Protein AF-A0A3C0CYK8-F1 (afdb_monomer_lite)

Structure (mmCIF, N/CA/C/O backbone):
data_AF-A0A3C0CYK8-F1
#
_entry.id   AF-A0A3C0CYK8-F1
#
loop_
_atom_site.group_PDB
_atom_site.id
_atom_site.type_symbol
_atom_site.label_atom_id
_atom_site.label_alt_id
_atom_site.label_comp_id
_atom_site.label_asym_id
_atom_site.label_entity_id
_atom_site.label_seq_id
_atom_site.pdbx_PDB_ins_code
_atom_site.Cartn_x
_atom_site.Cartn_y
_atom_site.Cartn_z
_atom_site.occupancy
_atom_site.B_iso_or_equiv
_atom_site.auth_seq_id
_atom_site.auth_comp_id
_atom_site.auth_asym_id
_atom_site.auth_atom_id
_atom_site.pdbx_PDB_model_num
ATOM 1 N N . MET A 1 1 ? 13.356 4.638 -30.454 1.00 66.00 1 MET A N 1
ATOM 2 C CA . MET A 1 1 ? 11.905 4.904 -30.304 1.00 66.00 1 MET A CA 1
ATOM 3 C C . MET A 1 1 ? 11.542 4.481 -28.898 1.00 66.00 1 MET A C 1
ATOM 5 O O . MET A 1 1 ? 11.940 3.387 -28.531 1.00 66.00 1 MET A O 1
ATOM 9 N N . ALA A 1 2 ? 10.882 5.329 -28.109 1.00 86.06 2 ALA A N 1
ATOM 10 C CA . ALA A 1 2 ? 10.533 4.950 -26.744 1.00 86.06 2 ALA A CA 1
ATOM 11 C C . ALA A 1 2 ? 9.511 3.799 -26.740 1.00 86.06 2 ALA A C 1
ATOM 13 O O . ALA A 1 2 ? 8.599 3.775 -27.571 1.00 86.06 2 ALA A O 1
ATOM 14 N N . ILE A 1 3 ? 9.670 2.852 -25.821 1.00 93.75 3 ILE A N 1
ATOM 15 C CA . ILE A 1 3 ? 8.751 1.735 -25.622 1.00 93.75 3 ILE A CA 1
ATOM 16 C C . ILE A 1 3 ? 7.424 2.240 -25.052 1.00 93.75 3 ILE A C 1
ATOM 18 O O . ILE A 1 3 ? 7.382 3.178 -24.250 1.00 93.75 3 ILE A O 1
ATOM 22 N N . ASP A 1 4 ? 6.334 1.582 -25.437 1.00 95.50 4 ASP A N 1
ATOM 23 C CA . ASP A 1 4 ? 5.011 1.864 -24.889 1.00 95.50 4 ASP A CA 1
ATOM 24 C C . ASP A 1 4 ? 4.773 1.170 -23.532 1.00 95.50 4 ASP A C 1
ATOM 26 O O . ASP A 1 4 ? 5.526 0.293 -23.090 1.00 95.50 4 ASP A O 1
ATOM 30 N N . LYS A 1 5 ? 3.672 1.548 -22.870 1.00 96.12 5 LYS A N 1
ATOM 31 C CA . LYS A 1 5 ? 3.250 0.989 -21.575 1.00 96.12 5 LYS A CA 1
ATOM 32 C C . LYS A 1 5 ? 3.089 -0.533 -21.612 1.00 96.12 5 LYS A C 1
ATOM 34 O O . LYS A 1 5 ? 3.448 -1.223 -20.661 1.00 96.12 5 LYS A O 1
ATOM 39 N N . ASN A 1 6 ? 2.546 -1.067 -22.705 1.00 96.88 6 ASN A N 1
ATOM 40 C CA . ASN A 1 6 ? 2.289 -2.500 -22.847 1.00 96.88 6 ASN A CA 1
ATOM 41 C C . ASN A 1 6 ? 3.593 -3.296 -22.941 1.00 96.88 6 ASN A C 1
ATOM 43 O O . ASN A 1 6 ? 3.716 -4.361 -22.334 1.00 96.88 6 ASN A O 1
ATOM 47 N N . THR A 1 7 ? 4.569 -2.768 -23.670 1.00 97.00 7 THR A N 1
ATOM 48 C CA . THR A 1 7 ? 5.910 -3.330 -23.810 1.00 97.00 7 THR A CA 1
ATOM 49 C C . THR A 1 7 ? 6.637 -3.294 -22.473 1.00 97.00 7 THR A C 1
ATOM 51 O O . THR A 1 7 ? 7.154 -4.329 -22.053 1.00 97.00 7 THR A O 1
ATOM 54 N N . ALA A 1 8 ? 6.593 -2.162 -21.760 1.00 97.19 8 ALA A N 1
ATOM 55 C CA . ALA A 1 8 ? 7.162 -2.038 -20.419 1.00 97.19 8 ALA A CA 1
ATOM 56 C C . ALA A 1 8 ? 6.555 -3.063 -19.442 1.00 97.19 8 ALA A C 1
ATOM 58 O O . ALA A 1 8 ? 7.290 -3.795 -18.781 1.00 97.19 8 ALA A O 1
ATOM 59 N N . ASN A 1 9 ? 5.224 -3.197 -19.411 1.00 97.81 9 ASN A N 1
ATOM 60 C CA . ASN A 1 9 ? 4.5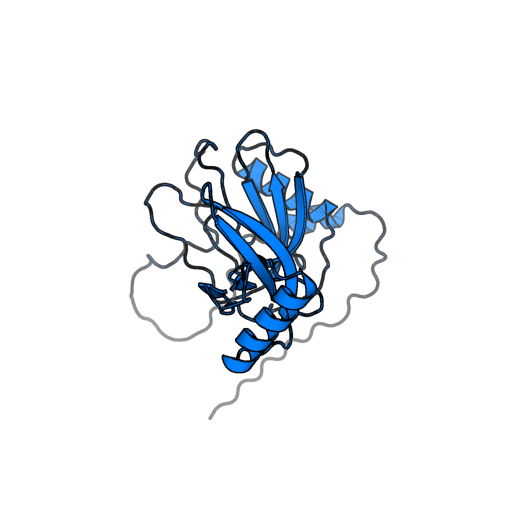36 -4.163 -18.548 1.00 97.81 9 ASN A CA 1
ATOM 61 C C . ASN A 1 9 ? 4.928 -5.611 -18.866 1.00 97.81 9 ASN A C 1
ATOM 63 O O . ASN A 1 9 ? 5.271 -6.372 -17.961 1.00 97.81 9 ASN A O 1
ATOM 67 N N . LYS A 1 10 ? 4.911 -5.995 -20.151 1.00 97.38 10 LYS A N 1
ATOM 68 C CA . LYS A 1 10 ? 5.295 -7.347 -20.587 1.00 97.38 10 LYS A CA 1
ATOM 69 C C . LYS A 1 10 ? 6.745 -7.664 -20.224 1.00 97.38 10 LYS A C 1
ATOM 71 O O . LYS A 1 10 ? 7.031 -8.763 -19.759 1.00 97.38 10 LYS A O 1
ATOM 76 N N . LYS A 1 11 ? 7.654 -6.704 -20.414 1.00 97.31 11 LYS A N 1
ATOM 77 C CA . LYS A 1 11 ? 9.077 -6.856 -20.083 1.00 97.31 11 LYS A CA 1
ATOM 78 C C . LYS A 1 11 ? 9.298 -6.972 -18.582 1.00 97.31 11 LYS A C 1
ATOM 80 O O . LYS A 1 11 ? 10.009 -7.876 -18.161 1.00 97.31 11 LYS A O 1
ATOM 85 N N . ALA A 1 12 ? 8.632 -6.138 -17.787 1.00 97.00 12 ALA A N 1
ATOM 86 C CA . ALA A 1 12 ? 8.685 -6.225 -16.334 1.00 97.00 12 ALA A CA 1
ATOM 87 C C . ALA A 1 12 ? 8.228 -7.602 -15.832 1.00 97.00 12 ALA A C 1
ATOM 89 O O . ALA A 1 12 ? 8.970 -8.240 -15.094 1.00 97.00 12 ALA A O 1
ATOM 90 N N . ILE A 1 13 ? 7.078 -8.104 -16.298 1.00 96.44 13 ILE A N 1
ATOM 91 C CA . ILE A 1 13 ? 6.593 -9.455 -15.960 1.00 96.44 13 ILE A CA 1
ATOM 92 C C . ILE A 1 13 ? 7.623 -10.523 -16.354 1.00 96.44 13 ILE A C 1
ATOM 94 O O . ILE A 1 13 ? 7.926 -11.401 -15.549 1.00 96.44 13 ILE A O 1
ATOM 98 N N . GLY A 1 14 ? 8.207 -10.419 -17.553 1.00 93.81 14 GLY A N 1
ATOM 99 C CA . GLY A 1 14 ? 9.251 -11.337 -18.010 1.00 93.81 14 GLY A CA 1
ATOM 100 C C . GLY A 1 14 ? 10.483 -11.353 -17.099 1.00 93.81 14 GLY A C 1
ATOM 101 O O . GLY A 1 14 ? 11.005 -12.426 -16.806 1.00 93.81 14 GLY A O 1
ATOM 102 N N . TYR A 1 15 ? 10.915 -10.193 -16.591 1.00 94.56 15 TYR A N 1
ATOM 103 C CA . TYR A 1 15 ? 12.006 -10.123 -15.612 1.00 94.56 15 TYR A CA 1
ATOM 104 C C . TYR A 1 15 ? 11.643 -10.783 -14.281 1.00 94.56 15 TYR A C 1
ATOM 106 O O . TYR A 1 15 ? 12.468 -11.508 -13.730 1.00 94.56 15 TYR A O 1
ATOM 114 N N . LEU A 1 16 ? 10.417 -10.588 -13.783 1.00 91.38 16 LEU A N 1
ATOM 115 C CA . LEU A 1 16 ? 9.972 -11.232 -12.542 1.00 91.38 16 LEU A CA 1
ATOM 116 C C . LEU A 1 16 ? 9.946 -12.760 -12.672 1.00 91.38 16 LEU A C 1
ATOM 118 O O . LEU A 1 16 ? 10.441 -13.460 -11.792 1.00 91.38 16 LEU A O 1
ATOM 122 N N . GLN A 1 17 ? 9.440 -13.269 -13.798 1.00 90.88 17 GLN A N 1
ATOM 123 C CA . GLN A 1 17 ? 9.422 -14.703 -14.095 1.00 90.88 17 GLN A CA 1
ATOM 124 C C . GLN A 1 17 ? 10.837 -15.277 -14.219 1.00 90.88 17 GLN A C 1
ATOM 126 O O . GLN A 1 17 ? 11.124 -16.329 -13.653 1.00 90.88 17 GLN A O 1
ATOM 131 N N . ALA A 1 18 ? 11.739 -14.574 -14.913 1.00 88.88 18 ALA A N 1
ATOM 132 C CA . ALA A 1 18 ? 13.134 -14.989 -15.053 1.00 88.88 18 ALA A CA 1
ATOM 133 C C . ALA A 1 18 ? 13.885 -15.006 -13.710 1.00 88.88 18 ALA A C 1
ATOM 135 O O . ALA A 1 18 ? 14.763 -15.842 -13.512 1.00 88.88 18 ALA A O 1
ATOM 136 N N . ALA A 1 19 ? 13.520 -14.120 -12.781 1.00 87.06 19 ALA A N 1
ATOM 137 C CA . ALA A 1 19 ? 14.053 -14.090 -11.421 1.00 87.06 19 ALA A CA 1
ATOM 138 C C . ALA A 1 19 ? 13.424 -15.145 -10.486 1.00 87.06 19 ALA A C 1
ATOM 140 O O . ALA A 1 19 ? 13.794 -15.214 -9.315 1.00 87.06 19 ALA A O 1
ATOM 141 N N . GLY A 1 20 ? 12.470 -15.951 -10.969 1.00 87.31 20 GLY A N 1
ATOM 142 C CA . GLY A 1 20 ? 11.778 -16.960 -10.164 1.00 87.31 20 GLY A CA 1
ATOM 143 C C . GLY A 1 20 ? 10.832 -16.372 -9.114 1.00 87.31 20 GLY A C 1
ATOM 144 O O . GLY A 1 20 ? 10.508 -17.048 -8.139 1.00 87.31 20 GLY A O 1
ATOM 145 N N . ILE A 1 21 ? 10.396 -15.120 -9.281 1.00 85.88 21 ILE A N 1
ATOM 146 C CA . ILE A 1 21 ? 9.479 -14.475 -8.341 1.00 85.88 21 ILE A CA 1
ATOM 147 C C . ILE A 1 21 ? 8.063 -14.999 -8.606 1.00 85.88 21 ILE A C 1
ATOM 149 O O . ILE A 1 21 ? 7.567 -14.849 -9.728 1.00 85.88 21 ILE A O 1
ATOM 153 N N . PRO A 1 22 ? 7.391 -15.590 -7.601 1.00 82.75 22 PRO A N 1
ATOM 154 C CA . PRO A 1 22 ? 6.021 -16.046 -7.764 1.00 82.75 22 PRO A CA 1
ATOM 155 C C . PRO A 1 22 ? 5.112 -14.844 -8.019 1.00 82.75 22 PRO A C 1
ATOM 157 O O . PRO A 1 22 ? 5.152 -13.849 -7.296 1.00 82.75 22 PRO A O 1
ATOM 160 N N . LEU A 1 23 ? 4.298 -14.945 -9.068 1.00 85.69 23 LEU A N 1
ATOM 161 C CA . LEU A 1 23 ? 3.304 -13.927 -9.418 1.00 85.69 23 LEU A CA 1
ATOM 162 C C . LEU A 1 23 ? 1.916 -14.256 -8.865 1.00 85.69 23 LEU A C 1
ATOM 164 O O . LEU A 1 23 ? 0.998 -13.445 -8.981 1.00 85.69 23 LEU A O 1
ATOM 168 N N . ASP A 1 24 ? 1.772 -15.423 -8.236 1.00 85.94 24 ASP A N 1
ATOM 169 C CA . ASP A 1 24 ? 0.586 -15.769 -7.471 1.00 85.94 24 ASP A CA 1
ATOM 170 C C . ASP A 1 24 ? 0.435 -14.711 -6.381 1.00 85.94 24 ASP A C 1
ATOM 172 O O . ASP A 1 24 ? 1.355 -14.517 -5.585 1.00 85.94 24 ASP A O 1
ATOM 176 N N . ASN A 1 25 ? -0.704 -14.014 -6.357 1.00 90.12 25 ASN A N 1
ATOM 177 C CA . ASN A 1 25 ? -0.990 -12.926 -5.415 1.00 90.12 25 ASN A CA 1
ATOM 178 C C . ASN A 1 25 ? -0.217 -11.612 -5.651 1.00 90.12 25 ASN A C 1
ATOM 180 O O . ASN A 1 25 ? -0.144 -10.773 -4.752 1.00 90.12 25 ASN A O 1
ATOM 184 N N . ILE A 1 26 ? 0.340 -11.404 -6.847 1.00 93.56 26 ILE A N 1
ATOM 185 C CA . ILE A 1 26 ? 0.983 -10.149 -7.252 1.00 93.56 26 ILE A CA 1
ATOM 186 C C . ILE A 1 26 ? 0.186 -9.504 -8.391 1.00 93.56 26 ILE A C 1
ATOM 188 O O . ILE A 1 26 ? -0.033 -10.106 -9.439 1.00 93.56 26 ILE A O 1
ATOM 192 N N . GLU A 1 27 ? -0.207 -8.245 -8.213 1.00 94.75 27 GLU A N 1
ATOM 193 C CA . GLU A 1 27 ? -0.975 -7.483 -9.199 1.00 94.75 27 GLU A CA 1
ATOM 194 C C . GLU A 1 27 ? -0.179 -6.294 -9.724 1.00 94.75 27 GLU A C 1
ATOM 196 O O . GLU A 1 27 ? 0.469 -5.583 -8.954 1.00 94.75 27 GLU A O 1
ATOM 201 N N . LEU A 1 28 ? -0.277 -6.019 -11.028 1.00 95.56 28 LEU A N 1
ATOM 202 C CA . LEU A 1 28 ? 0.206 -4.761 -11.592 1.00 95.56 28 LEU A CA 1
ATOM 203 C C . LEU A 1 28 ? -0.636 -3.603 -11.035 1.00 95.56 28 LEU A C 1
ATOM 205 O O . LEU A 1 28 ? -1.835 -3.527 -11.289 1.00 95.56 28 LEU A O 1
ATOM 209 N N . TYR A 1 29 ? 0.007 -2.695 -10.306 1.00 92.44 29 TYR A N 1
ATOM 210 C CA . TYR A 1 29 ? -0.644 -1.595 -9.593 1.00 92.44 29 TYR A CA 1
ATOM 211 C C . TYR A 1 29 ? -0.451 -0.242 -10.283 1.00 92.44 29 TYR A C 1
ATOM 213 O O . TYR A 1 29 ? -1.397 0.530 -10.414 1.00 92.44 29 TYR A O 1
ATOM 221 N N . ASP A 1 30 ? 0.765 0.048 -10.744 1.00 95.69 30 ASP A N 1
ATOM 222 C CA . ASP A 1 30 ? 1.077 1.289 -11.455 1.00 95.69 30 ASP A CA 1
ATOM 223 C C . ASP A 1 30 ? 2.089 1.012 -12.564 1.00 95.69 30 ASP A C 1
ATOM 225 O O . ASP A 1 30 ? 2.949 0.138 -12.454 1.00 95.69 30 ASP A O 1
ATOM 229 N N . SER A 1 31 ? 1.979 1.756 -13.654 1.00 96.81 31 SER A N 1
ATOM 230 C CA . SER A 1 31 ? 2.942 1.699 -14.744 1.00 96.81 31 SER A CA 1
ATOM 231 C C . SER A 1 31 ? 2.929 3.008 -15.510 1.00 96.81 31 SER A C 1
ATOM 233 O O . SER A 1 31 ? 1.923 3.371 -16.143 1.00 96.81 31 SER A O 1
ATOM 235 N N . ARG A 1 32 ? 4.057 3.715 -15.424 1.00 96.06 32 ARG A N 1
ATOM 236 C CA . ARG A 1 32 ? 4.235 5.052 -15.988 1.00 96.06 32 ARG A CA 1
ATOM 237 C C . ARG A 1 32 ? 5.684 5.328 -16.361 1.00 96.06 32 ARG A C 1
ATOM 239 O O . ARG A 1 32 ? 6.608 4.872 -15.689 1.00 96.06 32 ARG A O 1
ATOM 246 N N . SER A 1 33 ? 5.862 6.138 -17.398 1.00 94.38 33 SER A N 1
ATOM 247 C CA . SER A 1 33 ? 7.130 6.811 -17.645 1.00 94.38 33 SER A CA 1
ATOM 248 C C . SER A 1 33 ? 7.202 8.059 -16.769 1.00 94.38 33 SER A C 1
ATOM 250 O O . SER A 1 33 ? 6.211 8.781 -16.638 1.00 94.38 33 SER A O 1
ATOM 252 N N . ALA A 1 34 ? 8.349 8.302 -16.147 1.00 92.00 34 ALA A N 1
ATOM 253 C CA . ALA A 1 34 ? 8.609 9.535 -15.420 1.00 92.00 34 ALA A CA 1
ATOM 254 C C . ALA A 1 34 ? 10.033 10.023 -15.689 1.00 92.00 34 ALA A C 1
ATOM 256 O O . ALA A 1 34 ? 10.935 9.232 -15.978 1.00 92.00 34 ALA A O 1
ATOM 257 N N . GLN A 1 35 ? 10.209 11.339 -15.616 1.00 90.56 35 GLN A N 1
ATOM 258 C CA . GLN A 1 35 ? 11.508 11.973 -15.775 1.00 90.56 35 GLN A CA 1
ATOM 259 C C . GLN A 1 35 ? 12.394 11.625 -14.572 1.00 90.56 35 GLN A C 1
ATOM 261 O O . GLN A 1 35 ? 11.984 11.807 -13.426 1.00 90.56 35 GLN A O 1
ATOM 266 N N . TYR A 1 36 ? 13.590 11.108 -14.844 1.00 86.00 36 TYR A N 1
ATOM 267 C CA . TYR A 1 36 ? 14.601 10.786 -13.837 1.00 86.00 36 TYR A CA 1
ATOM 268 C C . TYR A 1 36 ? 15.651 11.901 -13.720 1.00 86.00 36 TYR A C 1
ATOM 270 O O . TYR A 1 36 ? 16.047 12.267 -12.616 1.00 86.00 36 TYR A O 1
ATOM 278 N N . SER A 1 37 ? 16.061 12.489 -14.847 1.00 86.88 37 SER A N 1
ATOM 279 C CA . SER A 1 37 ? 16.915 13.685 -14.905 1.00 86.88 37 SER A CA 1
ATOM 280 C C . SER A 1 37 ? 16.481 14.604 -16.051 1.00 86.88 37 SER A C 1
ATOM 282 O O . SER A 1 37 ? 15.595 14.235 -16.821 1.00 86.88 37 SER A O 1
ATOM 284 N N . GLN A 1 38 ? 17.093 15.792 -16.182 1.00 83.19 38 GLN A N 1
ATOM 285 C CA . GLN A 1 38 ? 16.750 16.762 -17.239 1.00 83.19 38 GLN A CA 1
ATOM 286 C C . GLN A 1 38 ? 16.630 16.108 -18.626 1.00 83.19 38 GLN A C 1
ATOM 288 O O . GLN A 1 38 ? 15.655 16.374 -19.325 1.00 83.19 38 GLN A O 1
ATOM 293 N N . ASP A 1 39 ? 17.514 15.156 -18.936 1.00 84.31 39 ASP A N 1
ATOM 294 C CA . ASP A 1 39 ? 17.587 14.506 -20.249 1.00 84.31 39 ASP A CA 1
ATOM 295 C C . ASP A 1 39 ? 17.265 13.003 -20.226 1.00 84.31 39 ASP A C 1
ATOM 297 O O . ASP A 1 39 ? 17.501 12.308 -21.213 1.00 84.31 39 ASP A O 1
ATOM 301 N N . SER A 1 40 ? 16.748 12.459 -19.116 1.00 84.88 40 SER A N 1
ATOM 302 C CA . SER A 1 40 ? 16.455 11.023 -19.030 1.00 84.88 40 SER A CA 1
ATOM 303 C C . SER A 1 40 ? 15.091 10.716 -18.431 1.00 84.88 40 SER A C 1
ATOM 305 O O . SER A 1 40 ? 14.656 11.302 -17.439 1.00 84.88 40 SER A O 1
ATOM 307 N N . TYR A 1 41 ? 14.427 9.740 -19.042 1.00 91.00 41 TYR A N 1
ATOM 308 C CA . TYR A 1 41 ? 13.175 9.163 -18.575 1.00 91.00 41 TYR A CA 1
ATOM 309 C C . TYR A 1 41 ? 13.406 7.711 -18.179 1.00 91.00 41 TYR A C 1
ATOM 311 O O . TYR A 1 41 ? 14.316 7.053 -18.677 1.00 91.00 41 TYR A O 1
ATOM 319 N N . GLN A 1 42 ? 12.565 7.202 -17.289 1.00 94.94 42 GLN A N 1
ATOM 320 C CA . GLN A 1 42 ? 12.546 5.798 -16.899 1.00 94.94 42 GLN A CA 1
ATOM 321 C C . GLN A 1 42 ? 11.105 5.307 -16.859 1.00 94.94 42 GLN A C 1
ATOM 323 O O . GLN A 1 42 ? 10.181 6.064 -16.546 1.00 94.94 42 GLN A O 1
ATOM 328 N N . TRP A 1 43 ? 10.905 4.032 -17.170 1.00 96.75 43 TRP A N 1
ATOM 329 C CA . TRP A 1 43 ? 9.641 3.359 -16.901 1.00 96.75 43 TRP A CA 1
ATOM 330 C C . TRP A 1 43 ? 9.659 2.800 -15.489 1.00 96.75 43 TRP A C 1
ATOM 332 O O . TRP A 1 43 ? 10.537 2.014 -15.154 1.00 96.75 43 TRP A O 1
ATOM 342 N N . TYR A 1 44 ? 8.664 3.165 -14.689 1.00 96.94 44 TYR A N 1
ATOM 343 C CA . TYR A 1 44 ? 8.408 2.582 -13.379 1.00 96.94 44 TYR A CA 1
ATOM 344 C C . TYR A 1 44 ? 7.206 1.656 -13.506 1.00 96.94 44 TYR A C 1
ATOM 346 O O . TYR A 1 44 ? 6.096 2.122 -13.762 1.00 96.94 44 TYR A O 1
ATOM 354 N N . VAL A 1 45 ? 7.426 0.358 -13.318 1.00 97.75 45 VAL A N 1
ATOM 355 C CA . VAL A 1 45 ? 6.377 -0.665 -13.309 1.00 97.75 45 VAL A CA 1
ATOM 356 C C . VAL A 1 45 ? 6.297 -1.236 -11.900 1.00 97.75 45 VAL A C 1
ATOM 358 O O . VAL A 1 45 ? 7.248 -1.841 -11.406 1.00 97.75 45 VAL A O 1
ATOM 361 N N . ARG A 1 46 ? 5.180 -0.987 -11.223 1.00 96.62 46 ARG A N 1
ATOM 362 C CA . ARG A 1 46 ? 4.966 -1.332 -9.820 1.00 96.62 46 ARG A CA 1
ATOM 363 C C . ARG A 1 46 ? 3.916 -2.413 -9.701 1.00 96.62 46 ARG A C 1
ATOM 365 O O . ARG A 1 46 ? 2.823 -2.293 -10.253 1.00 96.62 46 ARG A O 1
ATOM 372 N N . PHE A 1 47 ? 4.232 -3.409 -8.899 1.00 96.12 47 PHE A N 1
ATOM 373 C CA . PHE A 1 47 ? 3.329 -4.470 -8.521 1.00 96.12 47 PHE A CA 1
ATOM 374 C C . PHE A 1 47 ? 3.077 -4.402 -7.021 1.00 96.12 47 PHE A C 1
ATOM 376 O O . PHE A 1 47 ? 3.976 -4.054 -6.253 1.00 96.12 47 PHE A O 1
ATOM 383 N N . ARG A 1 48 ? 1.866 -4.745 -6.602 1.00 94.75 48 ARG A N 1
ATOM 384 C CA . ARG A 1 48 ? 1.495 -4.866 -5.190 1.00 94.75 48 ARG A CA 1
ATOM 385 C C . ARG A 1 48 ? 1.153 -6.313 -4.882 1.00 94.75 48 ARG A C 1
ATOM 387 O O . ARG A 1 48 ? 0.628 -7.019 -5.744 1.00 94.75 48 ARG A O 1
ATOM 394 N N . ARG A 1 49 ? 1.427 -6.741 -3.657 1.00 94.56 49 ARG A N 1
ATOM 395 C CA . ARG A 1 49 ? 0.950 -8.032 -3.167 1.00 94.56 49 ARG A CA 1
ATOM 396 C C . ARG A 1 49 ? -0.494 -7.904 -2.694 1.00 94.56 49 ARG A C 1
ATOM 398 O O . ARG A 1 49 ? -0.849 -6.902 -2.076 1.00 94.56 49 ARG A O 1
ATOM 405 N N . VAL A 1 50 ? -1.303 -8.920 -2.961 1.00 95.06 50 VAL A N 1
ATOM 406 C CA . VAL A 1 50 ? -2.721 -8.989 -2.592 1.00 95.06 50 VAL A CA 1
ATOM 407 C C . VAL A 1 50 ? -3.000 -10.314 -1.900 1.00 95.06 50 VAL A C 1
ATOM 409 O O . VAL A 1 50 ? -2.428 -11.327 -2.260 1.00 95.06 50 VAL A O 1
ATOM 412 N N . TYR A 1 51 ? -3.859 -10.353 -0.896 1.00 94.69 51 TYR A N 1
ATOM 413 C CA . TYR A 1 51 ? -4.328 -11.608 -0.319 1.00 94.69 51 TYR A CA 1
ATOM 414 C C . TYR A 1 51 ? -5.816 -11.487 -0.041 1.00 94.69 51 TYR A C 1
ATOM 416 O O . TYR A 1 51 ? -6.246 -10.518 0.577 1.00 94.69 51 TYR A O 1
ATOM 424 N N . ASP A 1 52 ? -6.592 -12.446 -0.550 1.00 94.31 52 ASP A N 1
ATOM 425 C CA . ASP A 1 52 ? -8.057 -12.451 -0.440 1.00 94.31 52 ASP A CA 1
ATOM 426 C C . ASP A 1 52 ? -8.712 -11.140 -0.932 1.00 94.31 52 ASP A C 1
ATOM 428 O O . ASP A 1 52 ? -9.640 -10.606 -0.338 1.00 94.31 52 ASP A O 1
ATOM 432 N N . GLY A 1 53 ? -8.161 -10.560 -2.006 1.00 94.12 53 GLY A N 1
ATOM 433 C CA . GLY A 1 53 ? -8.621 -9.289 -2.578 1.00 94.12 53 GLY A CA 1
ATOM 434 C C . GLY A 1 53 ? -8.104 -8.023 -1.880 1.00 94.12 53 GLY A C 1
ATOM 435 O O . GLY A 1 53 ? -8.275 -6.932 -2.425 1.00 94.12 53 GLY A O 1
ATOM 436 N N . TYR A 1 54 ? -7.418 -8.137 -0.738 1.00 96.31 54 TYR A N 1
ATOM 437 C CA . TYR A 1 54 ? -6.874 -6.989 -0.006 1.00 96.31 54 TYR A CA 1
ATOM 438 C C . TYR A 1 54 ? -5.391 -6.750 -0.312 1.00 96.31 54 TYR A C 1
ATOM 440 O O . TYR A 1 54 ? -4.586 -7.683 -0.219 1.00 96.31 54 TYR A O 1
ATOM 448 N N . PRO A 1 55 ? -4.983 -5.515 -0.657 1.00 95.81 55 PRO A N 1
ATOM 449 C CA . PRO A 1 55 ? -3.584 -5.211 -0.897 1.00 95.81 55 PRO A CA 1
ATOM 450 C C . PRO A 1 55 ? -2.792 -5.079 0.404 1.00 95.81 55 PRO A C 1
ATOM 452 O O . PRO A 1 55 ? -3.289 -4.591 1.416 1.00 95.81 55 PRO A O 1
ATOM 455 N N . TYR A 1 56 ? -1.522 -5.463 0.359 1.00 94.19 56 TYR A N 1
ATOM 456 C CA . TYR A 1 56 ? -0.571 -5.174 1.428 1.00 94.19 56 TYR A CA 1
ATOM 457 C C . TYR A 1 56 ? -0.087 -3.725 1.348 1.00 94.19 56 TYR A C 1
ATOM 459 O O . TYR A 1 56 ? 0.229 -3.231 0.265 1.00 94.19 56 TYR A O 1
ATOM 467 N N . TYR A 1 57 ? 0.047 -3.065 2.497 1.00 88.19 57 TYR A N 1
ATOM 468 C CA . TYR A 1 57 ? 0.364 -1.638 2.560 1.00 88.19 57 TYR A CA 1
ATOM 469 C C . TYR A 1 57 ? 1.799 -1.294 2.104 1.00 88.19 57 TYR A C 1
ATOM 471 O O . TYR A 1 57 ? 1.996 -0.350 1.339 1.00 88.19 57 TYR A O 1
ATOM 479 N N . PHE A 1 58 ? 2.793 -2.106 2.488 1.00 82.50 58 PHE A N 1
ATOM 480 C CA . PHE A 1 58 ? 4.211 -1.916 2.127 1.00 82.50 58 PHE A CA 1
ATOM 481 C C . PHE A 1 58 ? 4.857 -3.127 1.439 1.00 82.50 58 PHE A C 1
ATOM 483 O O . PHE A 1 58 ? 6.084 -3.234 1.386 1.00 82.50 58 PHE A O 1
ATOM 490 N N . SER A 1 59 ? 4.050 -4.034 0.881 1.00 88.06 59 SER A N 1
ATOM 491 C CA . SER A 1 59 ? 4.559 -5.202 0.158 1.00 88.06 59 SER A CA 1
ATOM 492 C C . SER A 1 59 ? 4.289 -5.096 -1.339 1.00 88.06 59 SER A C 1
ATOM 494 O O . SER A 1 59 ? 3.148 -4.981 -1.794 1.00 88.06 59 SER A O 1
ATOM 496 N N . GLY A 1 60 ? 5.361 -5.150 -2.122 1.00 91.06 60 GLY A N 1
ATOM 497 C CA . GLY A 1 60 ? 5.290 -4.986 -3.561 1.00 91.06 60 GLY A CA 1
ATOM 498 C C . GLY A 1 60 ? 6.644 -5.094 -4.242 1.00 91.06 60 GLY A C 1
ATOM 499 O O . GLY A 1 60 ? 7.673 -5.380 -3.625 1.00 91.06 60 GLY A O 1
ATOM 500 N N . ILE A 1 61 ? 6.618 -4.866 -5.547 1.00 94.62 61 ILE A N 1
ATOM 501 C CA . ILE A 1 61 ? 7.772 -4.970 -6.430 1.00 94.62 61 ILE A CA 1
ATOM 502 C C . ILE A 1 61 ? 7.823 -3.717 -7.297 1.00 94.62 61 ILE A C 1
ATOM 504 O O . ILE A 1 61 ? 6.805 -3.276 -7.826 1.00 94.62 61 ILE A O 1
ATOM 508 N N . LEU A 1 62 ? 9.010 -3.154 -7.474 1.00 95.50 62 LEU A N 1
ATOM 509 C CA . LEU A 1 62 ? 9.285 -2.091 -8.426 1.00 95.50 62 LEU A CA 1
ATOM 510 C C . LEU A 1 62 ? 10.290 -2.597 -9.457 1.00 95.50 62 LEU A C 1
ATOM 512 O O . LEU A 1 62 ? 11.392 -3.017 -9.111 1.00 95.50 62 LEU A O 1
ATOM 516 N N . VAL A 1 63 ? 9.919 -2.492 -10.726 1.00 96.31 63 VAL A N 1
ATOM 517 C CA . VAL A 1 63 ? 10.797 -2.722 -11.869 1.00 96.31 63 VAL A CA 1
ATOM 518 C C . VAL A 1 63 ? 11.003 -1.390 -12.581 1.00 96.31 63 VAL A C 1
ATOM 520 O O . VAL A 1 63 ? 10.034 -0.720 -12.942 1.00 96.31 63 VAL A O 1
ATOM 523 N N . ILE A 1 64 ? 12.262 -1.001 -12.771 1.00 96.31 64 ILE A N 1
ATOM 524 C CA . ILE A 1 64 ? 12.653 0.220 -13.476 1.00 96.31 64 ILE A CA 1
ATOM 525 C C . ILE A 1 64 ? 13.285 -0.179 -14.804 1.00 96.31 64 ILE A C 1
ATOM 527 O O . ILE A 1 64 ? 14.262 -0.929 -14.814 1.00 96.31 64 ILE A O 1
ATOM 531 N N . LEU A 1 65 ? 12.737 0.311 -15.915 1.00 96.06 65 LEU A N 1
ATOM 532 C CA . LEU A 1 65 ? 13.177 -0.044 -17.265 1.00 96.06 65 LEU A CA 1
ATOM 533 C C . LEU A 1 65 ? 13.681 1.172 -18.041 1.00 96.06 65 LEU A C 1
ATOM 535 O O . LEU A 1 65 ? 13.162 2.286 -17.897 1.00 96.06 65 LEU A O 1
ATOM 539 N N . ASN A 1 66 ? 14.653 0.926 -18.914 1.00 93.88 66 ASN A N 1
ATOM 540 C CA . ASN A 1 66 ? 15.110 1.884 -19.907 1.00 93.88 66 ASN A CA 1
ATOM 541 C C . ASN A 1 66 ? 13.979 2.177 -20.908 1.00 93.88 66 ASN A C 1
ATOM 543 O O . ASN A 1 66 ? 13.352 1.241 -21.416 1.00 93.88 66 ASN A O 1
ATOM 547 N N . PRO A 1 67 ? 13.684 3.459 -21.190 1.00 94.00 67 PRO A N 1
ATOM 548 C CA . PRO A 1 67 ? 12.591 3.830 -22.072 1.00 94.00 67 PRO A CA 1
ATOM 549 C C . PRO A 1 67 ? 12.825 3.485 -23.536 1.00 94.00 67 PRO A C 1
ATOM 551 O O . PRO A 1 67 ? 11.849 3.467 -24.271 1.00 94.00 67 PRO A O 1
ATOM 554 N N . GLU A 1 68 ? 14.047 3.219 -23.987 1.00 93.06 68 GLU A N 1
ATOM 555 C CA . GLU A 1 68 ? 14.338 2.971 -25.403 1.00 93.06 68 GLU A CA 1
ATOM 556 C C . GLU A 1 68 ? 14.284 1.489 -25.778 1.00 93.06 68 GLU A C 1
ATOM 558 O O . GLU A 1 68 ? 13.756 1.146 -26.835 1.00 93.06 68 GLU A O 1
ATOM 563 N N . ASP A 1 69 ? 14.798 0.609 -24.916 1.00 92.50 69 ASP A N 1
ATOM 564 C CA . ASP A 1 69 ? 14.985 -0.816 -25.226 1.00 92.50 69 ASP A CA 1
ATOM 565 C C . ASP A 1 69 ? 14.348 -1.776 -24.204 1.00 92.50 69 ASP A C 1
ATOM 567 O O . ASP A 1 69 ? 14.393 -2.997 -24.378 1.00 92.50 69 ASP A O 1
ATOM 571 N N . ALA A 1 70 ? 13.712 -1.234 -23.161 1.00 94.12 70 ALA A N 1
ATOM 572 C CA . ALA A 1 70 ? 13.137 -1.980 -22.045 1.00 94.12 70 ALA A CA 1
ATOM 573 C C . ALA A 1 70 ? 14.142 -2.808 -21.228 1.00 94.12 70 ALA A C 1
ATOM 575 O O . ALA A 1 70 ? 13.720 -3.726 -20.520 1.00 94.12 70 ALA A O 1
ATOM 576 N N . SER A 1 71 ? 15.441 -2.514 -21.312 1.00 93.56 71 SER A N 1
ATOM 577 C CA . SER A 1 71 ? 16.448 -3.139 -20.454 1.00 93.56 71 SER A CA 1
ATOM 578 C C . SER A 1 71 ? 16.210 -2.792 -18.981 1.00 93.56 71 SER A C 1
ATOM 580 O O . SER A 1 71 ? 15.723 -1.710 -18.642 1.00 93.56 71 SER A O 1
ATOM 582 N N . LEU A 1 72 ? 16.519 -3.735 -18.090 1.00 93.50 72 LEU A N 1
ATOM 583 C CA . LEU A 1 72 ? 16.363 -3.555 -16.649 1.00 93.50 72 LEU A CA 1
ATOM 584 C C . LEU A 1 72 ? 17.404 -2.554 -16.125 1.00 93.50 72 LEU A C 1
ATOM 586 O O . LEU A 1 72 ? 18.601 -2.813 -16.202 1.00 93.50 72 LEU A O 1
ATOM 590 N N . ILE A 1 73 ? 16.939 -1.438 -15.564 1.00 94.38 73 ILE A N 1
ATOM 591 C CA . ILE A 1 73 ? 17.774 -0.419 -14.905 1.00 94.38 73 ILE A CA 1
ATOM 592 C C . ILE A 1 73 ? 17.838 -0.668 -13.399 1.00 94.38 73 ILE A C 1
ATOM 594 O O . ILE A 1 73 ? 18.882 -0.490 -12.778 1.00 94.38 73 ILE A O 1
ATOM 598 N N . GLY A 1 74 ? 16.712 -1.049 -12.796 1.00 89.00 74 GLY A N 1
ATOM 599 C CA . GLY A 1 74 ? 16.601 -1.164 -11.349 1.00 89.00 74 GLY A CA 1
ATOM 600 C C . GLY A 1 74 ? 15.485 -2.100 -10.927 1.00 89.00 74 GLY A C 1
ATOM 601 O O . GLY A 1 74 ? 14.508 -2.309 -11.648 1.00 89.00 74 GLY A O 1
ATOM 602 N N . PHE A 1 75 ? 15.645 -2.666 -9.738 1.00 92.69 75 PHE A N 1
ATOM 603 C CA . PHE A 1 75 ? 14.732 -3.646 -9.179 1.00 92.69 75 PHE A CA 1
ATOM 604 C C . PHE A 1 75 ? 14.657 -3.482 -7.659 1.00 92.69 75 PHE A C 1
ATOM 606 O O . PHE A 1 75 ? 15.685 -3.390 -6.992 1.00 92.69 75 PHE A O 1
ATOM 613 N N . GLY A 1 76 ? 13.441 -3.451 -7.121 1.00 88.56 76 GLY A N 1
ATOM 614 C CA . GLY A 1 76 ? 13.172 -3.473 -5.687 1.00 88.56 76 GLY A CA 1
ATOM 615 C C . GLY A 1 76 ? 12.045 -4.450 -5.388 1.00 88.56 76 GLY A C 1
ATOM 616 O O . GLY A 1 76 ? 11.058 -4.493 -6.117 1.00 88.56 76 GLY A O 1
ATOM 617 N N . CYS A 1 77 ? 12.182 -5.240 -4.330 1.00 89.25 77 CYS A N 1
ATOM 618 C CA . CYS A 1 77 ? 11.210 -6.263 -3.963 1.00 89.25 77 CYS A CA 1
ATOM 619 C C . CYS A 1 77 ? 11.089 -6.338 -2.446 1.00 89.25 77 CYS A C 1
ATOM 621 O O . CYS A 1 77 ? 12.090 -6.513 -1.756 1.00 89.25 77 CYS A O 1
ATOM 623 N N . ASN A 1 78 ? 9.862 -6.213 -1.946 1.00 87.50 78 ASN A N 1
ATOM 624 C CA . ASN A 1 78 ? 9.535 -6.429 -0.547 1.00 87.50 78 ASN A CA 1
ATOM 625 C C . ASN A 1 78 ? 8.306 -7.335 -0.439 1.00 87.50 78 ASN A C 1
ATOM 627 O O . ASN A 1 78 ? 7.172 -6.880 -0.594 1.00 87.50 78 ASN A O 1
ATOM 631 N N . LEU A 1 79 ? 8.529 -8.623 -0.179 1.00 86.31 79 LEU A N 1
ATOM 632 C CA . LEU A 1 79 ? 7.479 -9.641 -0.055 1.00 86.31 79 LEU A CA 1
ATOM 633 C C . LEU A 1 79 ? 7.539 -10.386 1.289 1.00 86.31 79 LEU A C 1
ATOM 635 O O . LEU A 1 79 ? 6.962 -11.464 1.406 1.00 86.31 79 LEU A O 1
ATOM 639 N N . SER A 1 80 ? 8.218 -9.830 2.298 1.00 79.69 80 SER A N 1
ATOM 640 C CA . SER A 1 80 ? 8.469 -10.497 3.586 1.00 79.69 80 SER A CA 1
ATOM 641 C C . SER A 1 80 ? 7.238 -10.614 4.488 1.00 79.69 80 SER A C 1
ATOM 643 O O . SER A 1 80 ? 7.215 -11.475 5.364 1.00 79.69 80 SER A O 1
ATOM 645 N N . ALA A 1 81 ? 6.208 -9.790 4.274 1.00 80.31 81 ALA A N 1
ATOM 646 C CA . ALA A 1 81 ? 5.036 -9.767 5.141 1.00 80.31 81 ALA A CA 1
ATOM 647 C C . ALA A 1 81 ? 4.323 -11.132 5.205 1.00 80.31 81 ALA A C 1
ATOM 649 O O . ALA A 1 81 ? 4.106 -11.810 4.189 1.00 80.31 81 ALA A O 1
ATOM 650 N N . LEU A 1 82 ? 3.925 -11.532 6.411 1.00 87.62 82 LEU A N 1
ATOM 651 C CA . LEU A 1 82 ? 3.210 -12.785 6.644 1.00 87.62 82 LEU A CA 1
ATOM 652 C C . LEU A 1 82 ? 1.788 -12.743 6.065 1.00 87.62 82 LEU A C 1
ATOM 654 O O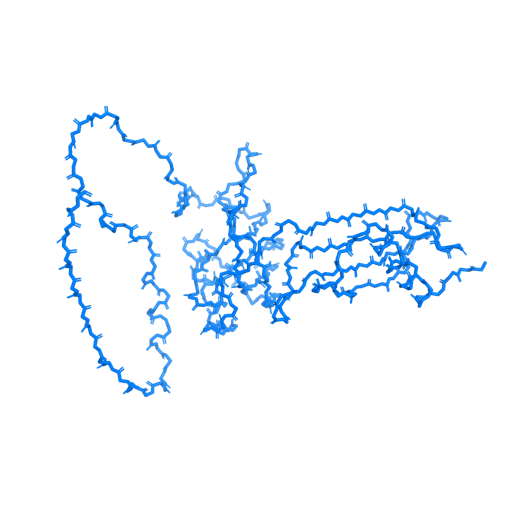 . LEU A 1 82 ? 1.276 -11.700 5.649 1.00 87.62 82 LEU A O 1
ATOM 658 N N . LYS A 1 83 ? 1.135 -13.904 5.988 1.00 90.56 83 LYS A N 1
ATOM 659 C CA . LYS A 1 83 ? -0.306 -13.956 5.699 1.00 90.56 83 LYS A CA 1
ATOM 660 C C . LYS A 1 83 ? -1.078 -13.374 6.889 1.00 90.56 83 LYS A C 1
ATOM 662 O O . LYS A 1 83 ? -0.664 -13.631 8.020 1.00 90.56 83 LYS A O 1
ATOM 667 N N . PRO A 1 84 ? -2.158 -12.606 6.658 1.00 92.06 84 PRO A N 1
ATOM 668 C CA . PRO A 1 84 ? -2.950 -12.087 7.758 1.00 92.06 84 PRO A CA 1
ATOM 669 C C . PRO A 1 84 ? -3.615 -13.230 8.531 1.00 92.06 84 PRO A C 1
ATOM 671 O O . PRO A 1 84 ? -3.954 -14.261 7.945 1.00 92.06 84 PRO A O 1
ATOM 674 N N . LEU A 1 85 ? -3.803 -13.045 9.839 1.00 88.12 85 LEU A N 1
ATOM 675 C CA . LEU A 1 85 ? -4.485 -14.028 10.692 1.00 88.12 85 LEU A CA 1
ATOM 676 C C . LEU A 1 85 ? -5.967 -14.182 10.322 1.00 88.12 85 LEU A C 1
ATOM 678 O O . LEU A 1 85 ? -6.525 -15.271 10.450 1.00 88.12 85 LEU A O 1
ATOM 682 N N . SER A 1 86 ? -6.580 -13.096 9.853 1.00 90.56 86 SER A N 1
ATOM 683 C CA . SER A 1 86 ? -7.978 -13.012 9.444 1.00 90.56 86 SER A CA 1
ATOM 684 C C . SER A 1 86 ? -8.149 -11.950 8.355 1.00 90.56 86 SER A C 1
ATOM 686 O O . SER A 1 86 ? -7.393 -10.977 8.297 1.00 90.56 86 SER A O 1
ATOM 688 N N . THR A 1 87 ? -9.146 -12.139 7.492 1.00 95.06 87 THR A N 1
ATOM 689 C CA . THR A 1 87 ? -9.620 -11.147 6.509 1.00 95.06 87 THR A CA 1
ATOM 690 C C . THR A 1 87 ? -11.075 -10.738 6.765 1.00 95.06 87 THR A C 1
ATOM 692 O O . THR A 1 87 ? -11.683 -10.043 5.949 1.00 95.06 87 THR A O 1
ATOM 695 N N . ASP A 1 88 ? -11.629 -11.125 7.920 1.00 94.12 88 ASP A N 1
ATOM 696 C CA . ASP A 1 88 ? -12.977 -10.752 8.335 1.00 94.12 88 ASP A CA 1
ATOM 697 C C . ASP A 1 88 ? -13.070 -9.247 8.608 1.00 94.12 88 ASP A C 1
ATOM 699 O O . ASP A 1 88 ? -12.342 -8.693 9.433 1.00 94.12 88 ASP A O 1
ATOM 703 N N . VAL A 1 89 ? -14.047 -8.594 7.982 1.00 96.75 89 VAL A N 1
ATOM 704 C CA . VAL A 1 89 ? -14.352 -7.179 8.218 1.00 96.75 89 VAL A CA 1
ATOM 705 C C . VAL A 1 89 ? -15.612 -7.083 9.074 1.00 96.75 89 VAL A C 1
ATOM 707 O O . VAL A 1 89 ? -16.727 -7.266 8.584 1.00 96.75 89 VAL A O 1
ATOM 710 N N . LYS A 1 90 ? -15.437 -6.804 10.367 1.00 96.19 90 LYS A N 1
ATOM 711 C CA . LYS A 1 90 ? -16.531 -6.603 11.342 1.00 96.19 90 LYS A CA 1
ATOM 712 C C . LYS A 1 90 ? -16.667 -5.140 11.759 1.00 96.19 90 LYS A C 1
ATOM 714 O O . LYS A 1 90 ? -17.732 -4.726 12.211 1.00 96.19 90 LYS A O 1
ATOM 719 N N . VAL A 1 91 ? -15.598 -4.367 11.596 1.00 93.75 91 VAL A N 1
ATOM 720 C CA . VAL A 1 91 ? -15.551 -2.924 11.812 1.00 93.75 91 VAL A CA 1
ATOM 721 C C . VAL A 1 91 ? -15.681 -2.239 10.463 1.00 93.75 91 VAL A C 1
ATOM 723 O O . VAL A 1 91 ? -14.838 -2.406 9.581 1.00 93.75 91 VAL A O 1
ATOM 726 N N . ASP A 1 92 ? -16.749 -1.468 10.286 1.00 96.25 92 ASP A N 1
ATOM 727 C CA . ASP A 1 92 ? -16.911 -0.647 9.092 1.00 96.25 92 ASP A CA 1
ATOM 728 C C . ASP A 1 92 ? -16.033 0.617 9.142 1.00 96.25 92 ASP A C 1
ATOM 730 O O . ASP A 1 92 ? -15.428 0.963 10.160 1.00 96.25 92 ASP A O 1
ATOM 734 N N . LYS A 1 93 ? -15.972 1.333 8.017 1.00 96.44 93 LYS A N 1
ATOM 735 C CA . LYS A 1 93 ? -15.169 2.553 7.889 1.00 96.44 93 LYS A CA 1
ATOM 736 C C . LYS A 1 93 ? -15.538 3.621 8.921 1.00 96.44 93 LYS A C 1
ATOM 738 O O . LYS A 1 93 ? -14.649 4.317 9.402 1.00 96.44 93 LYS A O 1
ATOM 743 N N . ALA A 1 94 ? -16.824 3.797 9.226 1.00 94.69 94 ALA A N 1
ATOM 744 C CA . ALA A 1 94 ? -17.260 4.835 10.155 1.00 94.69 94 ALA A CA 1
ATOM 745 C C . ALA A 1 94 ? -16.797 4.497 11.577 1.00 94.69 94 ALA A C 1
ATOM 747 O O . ALA A 1 94 ? -16.174 5.332 12.229 1.00 94.69 94 ALA A O 1
ATOM 748 N N . ALA A 1 95 ? -17.000 3.251 12.006 1.00 94.56 95 ALA A N 1
ATOM 749 C CA . ALA A 1 95 ? -16.523 2.751 13.287 1.00 94.56 95 ALA A CA 1
ATOM 750 C C . ALA A 1 95 ? -14.993 2.841 13.405 1.00 94.56 95 ALA A C 1
ATOM 752 O O . ALA A 1 95 ? -14.493 3.301 14.428 1.00 94.56 95 ALA A O 1
ATOM 753 N N . ALA A 1 96 ? -14.245 2.502 12.349 1.00 95.88 96 ALA A N 1
ATOM 754 C CA . ALA A 1 96 ? -12.788 2.634 12.346 1.00 95.88 96 ALA A CA 1
ATOM 755 C C . ALA A 1 96 ? -12.325 4.092 12.516 1.00 95.88 96 ALA A C 1
ATOM 757 O O . ALA A 1 96 ? -11.384 4.365 13.262 1.00 95.88 96 ALA A O 1
ATOM 758 N N . VAL A 1 97 ? -13.005 5.044 11.870 1.00 93.88 97 VAL A N 1
ATOM 759 C CA . VAL A 1 97 ? -12.720 6.479 12.033 1.00 93.88 97 VAL A CA 1
ATOM 760 C C . VAL A 1 97 ? -13.007 6.951 13.461 1.00 93.88 97 VAL A C 1
ATOM 762 O O . VAL A 1 97 ? -12.222 7.728 14.004 1.00 93.88 97 VAL A O 1
ATOM 765 N N . GLU A 1 98 ? -14.077 6.470 14.094 1.00 92.56 98 GLU A N 1
ATOM 766 C CA . GLU A 1 98 ? -14.371 6.779 15.501 1.00 92.56 98 GLU A CA 1
ATOM 767 C C . GLU A 1 98 ? -13.341 6.175 16.467 1.00 92.56 98 GL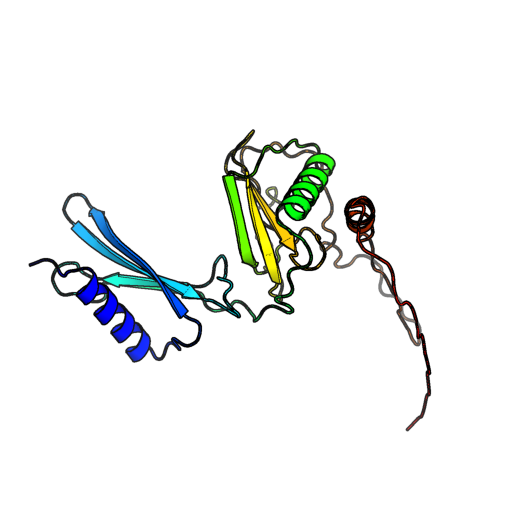U A C 1
ATOM 769 O O . GLU A 1 98 ? -12.912 6.854 17.406 1.00 92.56 98 GLU A O 1
ATOM 774 N N . CYS A 1 99 ? -12.890 4.939 16.218 1.00 91.44 99 CYS A N 1
ATOM 775 C CA . CYS A 1 99 ? -11.798 4.307 16.963 1.00 91.44 99 CYS A CA 1
ATOM 776 C C . CYS A 1 99 ? -10.520 5.151 16.885 1.00 91.44 99 CYS A C 1
ATOM 778 O O . CYS A 1 99 ? -9.933 5.479 17.917 1.00 91.44 99 CYS A O 1
ATOM 780 N N . ALA A 1 100 ? -10.131 5.574 15.677 1.00 90.31 100 ALA A N 1
ATOM 781 C CA . ALA A 1 100 ? -8.974 6.440 15.477 1.00 90.31 100 ALA A CA 1
ATOM 782 C C . ALA A 1 100 ? -9.138 7.796 16.176 1.00 90.31 100 ALA A C 1
ATOM 784 O O . ALA A 1 100 ? -8.214 8.249 16.848 1.00 90.31 100 ALA A O 1
ATOM 785 N N . ARG A 1 101 ? -10.313 8.433 16.082 1.00 88.88 101 ARG A N 1
ATOM 786 C CA . ARG A 1 101 ? -10.557 9.724 16.744 1.00 88.88 101 ARG A CA 1
ATOM 787 C C . ARG A 1 101 ? -10.476 9.608 18.260 1.00 88.88 101 ARG A C 1
ATOM 789 O O . ARG A 1 101 ? -9.868 10.464 18.893 1.00 88.88 101 ARG A O 1
ATOM 796 N N . THR A 1 102 ? -11.043 8.546 18.829 1.00 87.94 102 THR A N 1
ATOM 797 C CA . THR A 1 102 ? -10.992 8.289 20.275 1.00 87.94 102 THR A CA 1
ATOM 798 C C . THR A 1 102 ? -9.555 8.068 20.734 1.00 87.94 102 THR A C 1
ATOM 800 O O . THR A 1 102 ? -9.118 8.724 21.675 1.00 87.94 102 THR A O 1
ATOM 803 N N . TYR A 1 103 ? -8.793 7.226 20.029 1.00 85.69 103 TYR A N 1
ATOM 804 C CA . TYR A 1 103 ? -7.379 6.991 20.328 1.00 85.69 103 TYR A CA 1
ATOM 805 C C . TYR A 1 103 ? -6.562 8.292 20.292 1.00 85.69 103 TYR A C 1
ATOM 807 O O . TYR A 1 103 ? -5.853 8.618 21.242 1.00 85.69 103 TYR A O 1
ATOM 815 N N . MET A 1 104 ? -6.728 9.099 19.243 1.00 81.56 104 MET A N 1
ATOM 816 C CA . MET A 1 104 ? -6.006 10.368 19.109 1.00 81.56 104 MET A CA 1
ATOM 817 C C . MET A 1 104 ? -6.429 11.404 20.161 1.00 81.56 104 MET A C 1
ATOM 819 O O . MET A 1 104 ? -5.578 12.137 20.671 1.00 81.56 104 MET A O 1
ATOM 823 N N . ALA A 1 105 ? -7.708 11.428 20.546 1.00 84.12 105 ALA A N 1
ATOM 824 C CA . ALA A 1 105 ? -8.214 12.283 21.618 1.00 84.12 105 ALA A CA 1
ATOM 825 C C . ALA A 1 105 ? -7.627 11.911 22.988 1.00 84.12 105 ALA A C 1
ATOM 827 O O . ALA A 1 105 ? -7.271 12.811 23.751 1.00 84.12 105 ALA A O 1
ATOM 828 N N . GLU A 1 106 ? -7.452 10.617 23.286 1.00 79.81 106 GLU A N 1
ATOM 829 C CA . GLU A 1 106 ? -6.765 10.149 24.503 1.00 79.81 106 GLU A CA 1
ATOM 830 C C . GLU A 1 106 ? -5.305 10.613 24.551 1.00 79.81 106 GLU A C 1
ATOM 832 O O . GLU A 1 106 ? -4.792 10.962 25.614 1.00 79.81 106 GLU A O 1
ATOM 837 N N . MET A 1 107 ? -4.658 10.702 23.389 1.00 73.81 107 MET A N 1
ATOM 838 C CA . MET A 1 107 ? -3.317 11.269 23.251 1.00 73.81 107 MET A CA 1
ATOM 839 C C . MET A 1 107 ? -3.299 12.816 23.288 1.00 73.81 107 MET A C 1
ATOM 841 O O . MET A 1 107 ? -2.245 13.446 23.182 1.00 73.81 107 MET A O 1
ATOM 845 N N . GLY A 1 108 ? -4.455 13.461 23.472 1.00 77.06 108 GLY A N 1
ATOM 846 C CA . GLY A 1 108 ? -4.582 14.913 23.589 1.00 77.06 108 GLY A CA 1
ATOM 847 C C . GLY A 1 108 ? -4.603 15.641 22.248 1.00 77.06 108 GLY A C 1
ATOM 848 O O . GLY A 1 108 ? -4.208 16.818 22.182 1.00 77.06 108 GLY A O 1
ATOM 849 N N . TYR A 1 109 ? -5.047 14.958 21.197 1.00 79.50 109 TYR A N 1
ATOM 850 C CA . TYR A 1 109 ? -5.117 15.494 19.854 1.00 79.50 109 TYR A CA 1
ATOM 851 C C . TYR A 1 109 ? -6.505 15.396 19.237 1.00 79.50 109 TYR A C 1
ATOM 853 O O . TYR A 1 109 ? -7.238 14.439 19.450 1.00 79.50 109 TYR A O 1
ATOM 861 N N . ASP A 1 110 ? -6.829 16.379 18.408 1.00 82.06 110 ASP A N 1
ATOM 862 C CA . ASP A 1 110 ? -8.046 16.379 17.611 1.00 82.06 110 ASP A CA 1
ATOM 863 C C . ASP A 1 110 ? -7.683 16.104 16.151 1.00 82.06 110 ASP A C 1
ATOM 865 O O . ASP A 1 110 ? -6.775 16.742 15.608 1.00 82.06 110 ASP A O 1
ATOM 869 N N . ILE A 1 111 ? -8.361 15.135 15.538 1.00 83.06 111 ILE A N 1
ATOM 870 C CA . ILE A 1 111 ? -8.149 14.746 14.143 1.00 83.06 111 ILE A CA 1
ATOM 871 C C . ILE A 1 111 ? -9.417 14.994 13.334 1.00 83.06 111 ILE A C 1
ATOM 873 O O . ILE A 1 111 ? -10.538 14.728 13.766 1.00 83.06 111 ILE A O 1
ATOM 877 N N . SER A 1 112 ? -9.217 15.489 12.117 1.00 84.38 112 SER A N 1
ATOM 878 C CA . SER A 1 112 ? -10.294 15.743 11.161 1.00 84.38 112 SER A CA 1
ATOM 879 C C . SER A 1 112 ? -10.784 14.456 10.475 1.00 84.38 112 SER A C 1
ATOM 881 O O . SER A 1 112 ? -10.441 13.340 10.860 1.00 84.38 112 SER A O 1
ATOM 883 N N . VAL A 1 113 ? -11.620 14.597 9.444 1.00 87.88 113 VAL A N 1
ATOM 884 C CA . VAL A 1 113 ? -12.003 13.481 8.567 1.00 87.88 113 VAL A CA 1
ATOM 885 C C . VAL A 1 113 ? -10.758 12.975 7.826 1.00 87.88 113 VAL A C 1
ATOM 887 O O . VAL A 1 113 ? -9.980 13.797 7.333 1.00 87.88 113 VAL A O 1
ATOM 890 N N . PRO A 1 114 ? -10.554 11.651 7.707 1.00 91.69 114 PRO A N 1
ATOM 891 C CA . PRO A 1 114 ? -9.390 11.136 7.005 1.00 91.69 114 PRO A CA 1
ATOM 892 C C . PRO A 1 114 ? -9.422 11.496 5.512 1.00 91.69 114 PRO A C 1
ATOM 894 O O . PRO A 1 114 ? -10.458 11.399 4.851 1.00 91.69 114 PRO A O 1
ATOM 897 N N . THR A 1 115 ? -8.264 11.853 4.964 1.00 92.69 115 THR A N 1
ATOM 898 C CA . THR A 1 115 ? -8.038 12.074 3.526 1.00 92.69 115 THR A CA 1
ATOM 899 C C . THR A 1 115 ? -7.836 10.766 2.762 1.00 92.69 115 THR A C 1
ATOM 901 O O . THR A 1 115 ? -7.990 10.730 1.542 1.00 92.69 115 THR A O 1
ATOM 904 N N . PHE A 1 116 ? -7.526 9.683 3.475 1.00 94.12 116 PHE A N 1
ATOM 905 C CA . PHE A 1 116 ? -7.375 8.329 2.950 1.00 94.12 116 PHE A CA 1
ATOM 906 C C . PHE A 1 116 ? -7.941 7.330 3.955 1.00 94.12 116 PHE A C 1
ATOM 908 O O . PHE A 1 116 ? -7.699 7.474 5.150 1.00 94.12 116 PHE A O 1
ATOM 915 N N . ALA A 1 117 ? -8.693 6.340 3.480 1.00 95.81 117 ALA A N 1
ATOM 916 C CA . ALA A 1 117 ? -9.270 5.300 4.323 1.00 95.81 117 ALA A CA 1
ATOM 917 C C . ALA A 1 117 ? -9.564 4.055 3.484 1.00 95.81 117 ALA A C 1
ATOM 919 O O . ALA A 1 117 ? -10.596 4.005 2.805 1.00 95.81 117 ALA A O 1
ATOM 920 N N . GLU A 1 118 ? -8.661 3.079 3.539 1.00 97.38 118 GLU A N 1
ATOM 921 C CA . GLU A 1 118 ? -8.740 1.824 2.784 1.00 97.38 118 GLU A CA 1
ATOM 922 C C . GLU A 1 118 ? -8.397 0.622 3.668 1.00 97.38 118 GLU A C 1
ATOM 924 O O . GLU A 1 118 ? -7.643 0.744 4.633 1.00 97.38 118 GLU A O 1
ATOM 929 N N . LEU A 1 119 ? -8.959 -0.538 3.323 1.00 97.81 119 LEU A N 1
ATOM 930 C CA . LEU A 1 119 ? -8.624 -1.818 3.941 1.00 97.81 119 LEU A CA 1
ATOM 931 C C . LEU A 1 119 ? -7.339 -2.361 3.324 1.00 97.81 119 LEU A C 1
ATOM 933 O O . LEU A 1 119 ? -7.327 -2.713 2.144 1.00 97.81 119 LEU A O 1
ATOM 937 N N . LEU A 1 120 ? -6.279 -2.438 4.124 1.00 97.06 120 LEU A N 1
ATOM 938 C CA . LEU A 1 120 ? -4.962 -2.905 3.710 1.00 97.06 120 LEU A CA 1
ATOM 939 C C . LEU A 1 120 ? -4.420 -3.914 4.719 1.00 97.06 120 LEU A C 1
ATOM 941 O O . LEU A 1 120 ? -4.689 -3.827 5.917 1.00 97.06 120 LEU A O 1
ATOM 945 N N . ILE A 1 121 ? -3.623 -4.863 4.238 1.00 95.75 121 ILE A N 1
ATOM 946 C CA . ILE A 1 121 ? -2.891 -5.777 5.112 1.00 95.75 121 ILE A CA 1
ATOM 947 C C . ILE A 1 121 ? -1.624 -5.070 5.589 1.00 95.75 121 ILE A C 1
ATOM 949 O O . ILE A 1 121 ? -0.770 -4.679 4.784 1.00 95.75 121 ILE A O 1
ATOM 953 N N . VAL A 1 122 ? -1.508 -4.919 6.903 1.00 92.06 122 VAL A N 1
ATOM 954 C CA . VAL A 1 122 ? -0.386 -4.267 7.584 1.00 92.06 122 VAL A CA 1
ATOM 955 C C . VAL A 1 122 ? 0.372 -5.273 8.443 1.00 92.06 122 VAL A C 1
ATOM 957 O O . VAL A 1 122 ? -0.173 -6.310 8.827 1.00 92.06 122 VAL A O 1
ATOM 960 N N . GLN A 1 123 ? 1.629 -4.963 8.746 1.00 88.88 123 GLN A N 1
ATOM 961 C CA . GLN A 1 123 ? 2.356 -5.592 9.846 1.00 88.88 123 GLN A CA 1
ATOM 962 C C . GLN A 1 123 ? 2.285 -4.614 11.018 1.00 88.88 123 GLN A C 1
ATOM 964 O O . GLN A 1 123 ? 2.862 -3.537 10.888 1.00 88.88 123 GLN A O 1
ATOM 969 N N . PRO A 1 124 ? 1.529 -4.924 12.087 1.00 85.25 124 PRO A N 1
ATOM 970 C CA . PRO A 1 124 ? 1.424 -4.069 13.263 1.00 85.25 124 PRO A CA 1
ATOM 971 C C . PRO A 1 124 ? 2.796 -3.623 13.766 1.00 85.25 124 PRO A C 1
ATOM 973 O O . PRO A 1 124 ? 3.738 -4.418 13.806 1.00 85.25 124 PRO A O 1
ATOM 976 N N . ASP A 1 125 ? 2.888 -2.362 14.161 1.00 75.31 125 ASP A N 1
ATOM 977 C CA . ASP A 1 125 ? 4.087 -1.755 14.723 1.00 75.31 125 ASP A CA 1
ATOM 978 C C . ASP A 1 125 ? 3.710 -0.820 15.879 1.00 75.31 125 ASP A C 1
ATOM 980 O O . ASP A 1 125 ? 2.575 -0.360 16.007 1.00 75.31 125 ASP A O 1
ATOM 984 N N . ASP A 1 126 ? 4.667 -0.552 16.760 1.00 61.72 126 ASP A N 1
ATOM 985 C CA . ASP A 1 126 ? 4.548 0.439 17.831 1.00 61.72 126 ASP A CA 1
ATOM 986 C C . ASP A 1 126 ? 5.181 1.789 17.440 1.00 61.72 126 ASP A C 1
ATOM 988 O O . ASP A 1 126 ? 5.439 2.644 18.291 1.00 61.72 126 ASP A O 1
ATOM 992 N N . TYR A 1 127 ? 5.369 2.029 16.133 1.00 57.41 127 TYR A N 1
ATOM 993 C CA . TYR A 1 127 ? 6.021 3.226 15.579 1.00 57.41 127 TYR A CA 1
ATOM 994 C C . TYR A 1 127 ? 5.340 4.545 15.997 1.00 57.41 127 TYR A C 1
ATOM 996 O O . TYR A 1 127 ? 5.953 5.616 15.999 1.00 57.41 127 TYR A O 1
ATOM 1004 N N . TRP A 1 128 ? 4.081 4.476 16.428 1.00 55.38 128 TRP A N 1
ATOM 1005 C CA . TRP A 1 128 ? 3.312 5.593 16.974 1.00 55.38 128 TRP A CA 1
ATOM 1006 C C . TRP A 1 128 ? 3.889 6.259 18.221 1.00 55.38 128 TRP A C 1
ATOM 1008 O O . TRP A 1 128 ? 3.573 7.425 18.487 1.00 55.38 128 TRP A O 1
ATOM 1018 N N . GLU A 1 129 ? 4.703 5.549 18.997 1.00 52.78 129 GLU A N 1
ATOM 1019 C CA . GLU A 1 129 ? 4.935 5.934 20.388 1.00 52.78 129 GLU A CA 1
ATOM 1020 C C . GLU A 1 129 ? 6.295 6.582 20.664 1.00 52.78 129 GLU A C 1
ATOM 1022 O O . GLU A 1 129 ? 6.444 7.278 21.670 1.00 52.78 129 GLU A O 1
ATOM 1027 N N . TYR A 1 130 ? 7.269 6.475 19.755 1.00 46.47 130 TYR A N 1
ATOM 1028 C CA . TYR A 1 130 ? 8.628 6.967 19.997 1.00 46.47 130 TYR A CA 1
ATOM 1029 C C . TYR A 1 130 ? 9.227 7.692 18.782 1.00 46.47 130 TYR A C 1
ATOM 1031 O O . TYR A 1 130 ? 9.726 7.088 17.844 1.00 46.47 130 TYR A O 1
ATOM 1039 N N . ILE A 1 131 ? 9.281 9.030 18.841 1.00 47.59 131 ILE A N 1
ATOM 1040 C CA . ILE A 1 131 ? 10.187 9.846 17.997 1.00 47.59 131 ILE A CA 1
ATOM 1041 C C . ILE A 1 131 ? 11.152 10.636 18.897 1.00 47.59 131 ILE A C 1
ATOM 1043 O O . ILE A 1 131 ? 11.359 11.835 18.718 1.00 47.59 131 ILE A O 1
ATOM 1047 N N . GLY A 1 132 ? 11.670 9.979 19.940 1.00 40.81 132 GLY A N 1
ATOM 1048 C CA . GLY A 1 132 ? 12.589 10.578 20.916 1.00 40.81 132 GLY A CA 1
ATOM 1049 C C . GLY A 1 132 ? 14.008 10.004 20.903 1.00 40.81 132 GLY A C 1
ATOM 1050 O O . GLY A 1 132 ? 14.944 10.737 21.206 1.00 40.81 132 GLY A O 1
ATOM 1051 N N . THR A 1 133 ? 14.192 8.730 20.543 1.00 42.25 133 THR A N 1
ATOM 1052 C CA . THR A 1 133 ? 15.477 8.025 20.739 1.00 42.25 133 THR A CA 1
ATOM 1053 C C . THR A 1 133 ? 16.157 7.565 19.452 1.00 42.25 133 THR A C 1
ATOM 1055 O O . THR A 1 133 ? 17.317 7.176 19.491 1.00 42.25 133 THR A O 1
ATOM 1058 N N . GLY A 1 134 ? 15.490 7.670 18.298 1.00 43.50 134 GLY A N 1
ATOM 1059 C CA . GLY A 1 134 ? 16.033 7.157 17.035 1.00 43.50 134 GLY A CA 1
ATOM 1060 C C . GLY A 1 134 ? 15.959 5.632 16.902 1.00 43.50 134 GLY A C 1
ATOM 1061 O O . GLY A 1 134 ? 16.436 5.105 15.900 1.00 43.50 134 GLY A O 1
ATOM 1062 N N . ASP A 1 135 ? 15.335 4.946 17.863 1.00 43.34 135 ASP A N 1
ATOM 1063 C CA . ASP A 1 135 ? 15.072 3.513 17.787 1.00 43.34 135 ASP A CA 1
ATOM 1064 C C . ASP A 1 135 ? 13.902 3.253 16.832 1.00 43.34 135 ASP A C 1
ATOM 1066 O O . ASP A 1 135 ? 12.852 3.896 16.905 1.00 43.34 135 ASP A O 1
ATOM 1070 N N . ILE A 1 136 ? 14.110 2.335 15.891 1.00 52.00 136 ILE A N 1
ATOM 1071 C CA . ILE A 1 136 ? 13.091 1.895 14.942 1.00 52.00 136 ILE A CA 1
ATOM 1072 C C . ILE A 1 136 ? 12.295 0.793 15.640 1.00 52.00 136 ILE A C 1
ATOM 1074 O O . ILE A 1 136 ? 12.854 -0.256 15.946 1.00 52.00 136 ILE A O 1
ATOM 1078 N N . ALA A 1 137 ? 11.011 1.044 15.889 1.00 55.56 137 ALA A N 1
ATOM 1079 C CA . ALA A 1 137 ? 10.033 0.022 16.249 1.00 55.56 137 ALA A CA 1
ATOM 1080 C C . ALA A 1 137 ? 10.150 -1.186 15.304 1.00 55.56 137 ALA A C 1
ATOM 1082 O O . ALA A 1 137 ? 10.028 -1.026 14.085 1.00 55.56 137 ALA A O 1
ATOM 1083 N N . GLU A 1 138 ? 10.420 -2.377 15.842 1.00 61.84 138 GLU A N 1
ATOM 1084 C CA . GLU A 1 138 ? 10.460 -3.589 15.026 1.00 61.84 138 GLU A CA 1
ATOM 1085 C C . GLU A 1 138 ? 9.023 -4.018 14.687 1.00 61.84 138 GLU A C 1
ATOM 1087 O O . GLU A 1 138 ? 8.191 -4.142 15.591 1.00 61.84 138 GLU A O 1
ATOM 1092 N N . PRO A 1 139 ? 8.701 -4.252 13.400 1.00 65.19 139 PRO A N 1
ATOM 1093 C CA . PRO A 1 139 ? 7.403 -4.791 13.019 1.00 65.19 139 PRO A CA 1
ATOM 1094 C C . PRO A 1 139 ? 7.145 -6.108 13.744 1.00 65.19 139 PRO A C 1
ATOM 1096 O O . PRO A 1 139 ? 8.038 -6.949 13.854 1.00 65.19 139 PRO A O 1
ATOM 1099 N N . GLN A 1 140 ? 5.912 -6.320 14.193 1.00 71.69 140 GLN A N 1
ATOM 1100 C CA . GLN A 1 140 ? 5.553 -7.593 14.802 1.00 71.69 140 GLN A CA 1
ATOM 1101 C C . GLN A 1 140 ? 5.581 -8.722 13.759 1.00 71.69 140 GLN A C 1
ATOM 1103 O O . GLN A 1 140 ? 5.242 -8.527 12.586 1.00 71.69 140 GLN A O 1
ATOM 1108 N N . ASP A 1 141 ? 5.879 -9.943 14.211 1.00 81.25 141 ASP A N 1
ATOM 1109 C CA . ASP A 1 141 ? 5.814 -11.178 13.412 1.00 81.25 141 ASP A CA 1
ATOM 1110 C C . ASP A 1 141 ? 4.362 -11.642 13.157 1.00 81.25 141 ASP A C 1
ATOM 1112 O O . ASP A 1 141 ? 4.029 -12.827 13.221 1.00 81.25 141 ASP A O 1
ATOM 1116 N N . ILE A 1 142 ? 3.463 -10.701 12.863 1.00 85.00 142 ILE A N 1
ATOM 1117 C CA . ILE A 1 142 ? 2.078 -10.946 12.460 1.00 85.00 142 ILE A CA 1
ATOM 1118 C C . ILE A 1 142 ? 1.679 -9.986 11.337 1.00 85.00 142 ILE A C 1
ATOM 1120 O O . ILE A 1 142 ? 2.253 -8.914 11.162 1.00 85.00 142 ILE A O 1
ATOM 1124 N N . ALA A 1 143 ? 0.667 -10.373 10.567 1.00 90.81 143 ALA A N 1
ATOM 1125 C CA . ALA A 1 143 ? -0.014 -9.482 9.639 1.00 90.81 143 ALA A CA 1
ATOM 1126 C C . ALA A 1 143 ? -1.506 -9.438 9.982 1.00 90.81 143 ALA A C 1
ATOM 1128 O O . ALA A 1 143 ? -2.074 -10.437 10.435 1.00 90.81 143 ALA A O 1
ATOM 1129 N N . GLN A 1 144 ? -2.134 -8.287 9.762 1.00 94.00 144 GLN A N 1
ATOM 1130 C CA . GLN A 1 144 ? -3.551 -8.067 10.043 1.00 94.00 144 GLN A CA 1
ATOM 1131 C C . GLN A 1 144 ? -4.198 -7.232 8.944 1.00 94.00 144 GLN A C 1
ATOM 1133 O O . GLN A 1 144 ? -3.557 -6.351 8.368 1.00 94.00 144 GLN A O 1
ATOM 1138 N N . LEU A 1 145 ? -5.474 -7.500 8.666 1.00 96.88 145 LEU A N 1
ATOM 1139 C CA . LEU A 1 145 ? -6.289 -6.615 7.843 1.00 96.88 145 LEU A CA 1
ATOM 1140 C C . LEU A 1 145 ? -6.721 -5.408 8.683 1.00 96.88 145 LEU A C 1
ATOM 1142 O O . LEU A 1 145 ? -7.326 -5.563 9.744 1.00 96.88 145 LEU A O 1
ATOM 1146 N N . ALA A 1 146 ? -6.420 -4.204 8.206 1.00 97.06 146 ALA A N 1
ATOM 1147 C CA . ALA A 1 146 ? -6.686 -2.972 8.931 1.00 97.06 146 ALA A CA 1
ATOM 1148 C C . ALA A 1 146 ? -7.267 -1.890 8.022 1.00 97.06 146 ALA A C 1
ATOM 1150 O O . ALA A 1 146 ? -6.915 -1.776 6.847 1.00 97.06 146 ALA A O 1
ATOM 1151 N N . TRP A 1 147 ? -8.109 -1.037 8.594 1.00 97.62 147 TRP A N 1
ATOM 1152 C CA . TRP A 1 147 ? -8.389 0.280 8.047 1.00 97.62 147 TRP A CA 1
ATOM 1153 C C . TRP A 1 147 ? -7.163 1.169 8.238 1.00 97.62 147 TRP A C 1
ATOM 1155 O O . TRP A 1 147 ? -6.845 1.558 9.361 1.00 97.62 147 TRP A O 1
ATOM 1165 N N . VAL A 1 148 ? -6.492 1.510 7.141 1.00 95.88 148 VAL A N 1
ATOM 1166 C CA . VAL A 1 148 ? -5.395 2.481 7.123 1.00 95.88 148 VAL A CA 1
ATOM 1167 C C . VAL A 1 148 ? -5.980 3.861 6.860 1.00 95.88 148 VAL A C 1
ATOM 1169 O O . VAL A 1 148 ? -6.501 4.131 5.774 1.00 95.88 148 VAL A O 1
ATOM 1172 N N . LEU A 1 149 ? -5.923 4.726 7.870 1.00 94.50 149 LEU A N 1
ATOM 1173 C CA . LEU A 1 149 ? -6.566 6.037 7.892 1.00 94.50 149 LEU A CA 1
ATOM 1174 C C . LEU A 1 149 ? -5.509 7.139 7.914 1.00 94.50 149 LEU A C 1
ATOM 1176 O O . LEU A 1 149 ? -4.745 7.196 8.869 1.00 94.50 149 LEU A O 1
ATOM 1180 N N . ARG A 1 150 ? -5.486 8.044 6.927 1.00 91.44 150 ARG A N 1
ATOM 1181 C CA . ARG A 1 150 ? -4.565 9.199 6.922 1.00 91.44 150 ARG A CA 1
ATOM 1182 C C . ARG A 1 150 ? -5.280 10.512 7.181 1.00 91.44 150 ARG A C 1
ATOM 1184 O O . ARG A 1 150 ? -6.348 10.753 6.626 1.00 91.44 150 ARG A O 1
ATOM 1191 N N . PHE A 1 151 ? -4.641 11.386 7.945 1.00 87.88 151 PHE A N 1
ATOM 1192 C CA . PHE A 1 151 ? -5.131 12.693 8.363 1.00 87.88 151 PHE A CA 1
ATOM 1193 C C . PHE A 1 151 ? -4.075 13.759 8.045 1.00 87.88 151 PHE A C 1
ATOM 1195 O O . PHE A 1 151 ? -2.898 13.560 8.330 1.00 87.88 151 PHE A O 1
ATOM 1202 N N . ASN A 1 152 ? -4.495 14.890 7.469 1.00 76.25 152 ASN A N 1
ATOM 1203 C CA . ASN A 1 152 ? -3.595 15.975 7.033 1.00 76.25 152 ASN A CA 1
ATOM 1204 C C . ASN A 1 152 ? -3.785 17.280 7.831 1.00 76.25 152 ASN A C 1
ATOM 1206 O O . ASN A 1 152 ? -3.232 18.313 7.468 1.00 76.25 152 ASN A O 1
ATOM 1210 N N . ALA A 1 153 ? -4.636 17.277 8.858 1.00 62.59 153 ALA A N 1
ATOM 1211 C CA . ALA A 1 153 ? -4.896 18.447 9.689 1.00 62.59 153 ALA A CA 1
ATOM 1212 C C . ALA A 1 153 ? -5.096 18.001 11.144 1.00 62.59 153 ALA A C 1
ATOM 1214 O O . ALA A 1 153 ? -5.834 17.029 11.351 1.00 62.59 153 ALA A O 1
ATOM 1215 N N . PRO A 1 154 ? -4.478 18.684 12.131 1.00 60.69 154 PRO A N 1
ATOM 1216 C CA . PRO A 1 154 ? -3.729 19.947 12.028 1.00 60.69 154 PRO A CA 1
ATOM 1217 C C . PRO A 1 154 ? -2.226 19.816 11.695 1.00 60.69 154 PRO A C 1
ATOM 1219 O O . PRO A 1 154 ? -1.494 20.797 11.812 1.00 60.69 154 PRO A O 1
ATOM 1222 N N . TRP A 1 155 ? -1.738 18.634 11.318 1.00 69.62 155 TRP A N 1
ATOM 1223 C CA . TRP A 1 155 ? -0.307 18.367 11.094 1.00 69.62 155 TRP A CA 1
ATOM 1224 C C . TRP A 1 155 ? -0.083 17.716 9.728 1.00 69.62 155 TRP A C 1
ATOM 1226 O O . TRP A 1 155 ? -1.051 17.318 9.082 1.00 69.62 155 TRP A O 1
ATOM 1236 N N . ASP A 1 156 ? 1.181 17.544 9.318 1.00 68.00 156 ASP A N 1
ATOM 1237 C CA . ASP A 1 156 ? 1.486 16.687 8.163 1.00 68.00 156 ASP A CA 1
ATOM 1238 C C . ASP A 1 156 ? 0.897 15.269 8.342 1.00 68.00 156 ASP A C 1
ATOM 1240 O O . ASP A 1 156 ? 0.456 14.887 9.432 1.00 68.00 156 ASP A O 1
ATOM 1244 N N . VAL A 1 157 ? 0.892 14.496 7.250 1.00 73.31 157 VAL A N 1
ATOM 1245 C CA . VAL A 1 157 ? 0.273 13.164 7.145 1.00 73.31 157 VAL A CA 1
ATOM 1246 C C . VAL A 1 157 ? 0.512 12.329 8.407 1.00 73.31 157 VAL A C 1
ATOM 1248 O O . VAL A 1 157 ? 1.642 11.960 8.723 1.00 73.31 157 VAL A O 1
ATOM 1251 N N . THR A 1 158 ? -0.574 12.049 9.119 1.00 83.50 158 THR A N 1
ATOM 1252 C CA . THR A 1 158 ? -0.631 11.157 10.279 1.00 83.50 158 THR A CA 1
ATOM 1253 C C . THR A 1 158 ? -1.516 9.981 9.931 1.00 83.50 158 THR A C 1
ATOM 1255 O O . THR A 1 158 ? -2.563 10.174 9.319 1.00 83.50 158 THR A O 1
ATOM 1258 N N . GLU A 1 159 ? -1.113 8.771 10.289 1.00 88.38 159 GLU A N 1
ATOM 1259 C CA . GLU A 1 159 ? -1.733 7.556 9.785 1.00 88.38 159 GLU A CA 1
ATOM 1260 C C . GLU A 1 159 ? -2.039 6.547 10.876 1.00 88.38 159 GLU A C 1
ATOM 1262 O O . GLU A 1 159 ? -1.101 5.995 11.434 1.00 88.38 159 GLU A O 1
ATOM 1267 N N . VAL A 1 160 ? -3.320 6.255 11.126 1.00 89.94 160 VAL A N 1
ATOM 1268 C CA . VAL A 1 160 ? -3.791 5.280 12.129 1.00 89.94 160 VAL A CA 1
ATOM 1269 C C . VAL A 1 160 ? -4.230 4.002 11.438 1.00 89.94 160 VAL A C 1
ATOM 1271 O O . VAL A 1 160 ? -5.034 4.051 10.506 1.00 89.94 160 VAL A O 1
ATOM 1274 N N . TRP A 1 161 ? -3.736 2.860 11.907 1.00 93.75 161 TRP A N 1
ATOM 1275 C CA . TRP A 1 161 ? -4.186 1.545 11.464 1.00 93.75 161 TRP A CA 1
ATOM 1276 C C . TRP A 1 161 ? -5.138 0.962 12.500 1.00 93.75 161 TRP A C 1
ATOM 1278 O O . TRP A 1 161 ? -4.760 0.761 13.653 1.00 93.75 161 TRP A O 1
ATOM 1288 N N . VAL A 1 162 ? -6.374 0.689 12.091 1.00 94.12 162 VAL A N 1
ATOM 1289 C CA . VAL A 1 162 ? -7.415 0.123 12.954 1.00 94.12 162 VAL A CA 1
ATOM 1290 C C . VAL A 1 162 ? -7.767 -1.276 12.467 1.00 94.12 162 VAL A C 1
ATOM 1292 O O . VAL A 1 162 ? -8.182 -1.439 11.324 1.00 94.12 162 VAL A O 1
ATOM 1295 N N . ASP A 1 163 ? -7.617 -2.277 13.328 1.00 94.50 163 ASP A N 1
ATOM 1296 C CA . ASP A 1 163 ? -7.964 -3.676 13.072 1.00 94.50 163 ASP A CA 1
ATOM 1297 C C . ASP A 1 163 ? -9.404 -3.797 12.539 1.00 94.50 163 ASP A C 1
ATOM 1299 O O . ASP A 1 163 ? -10.363 -3.346 13.180 1.00 94.50 163 ASP A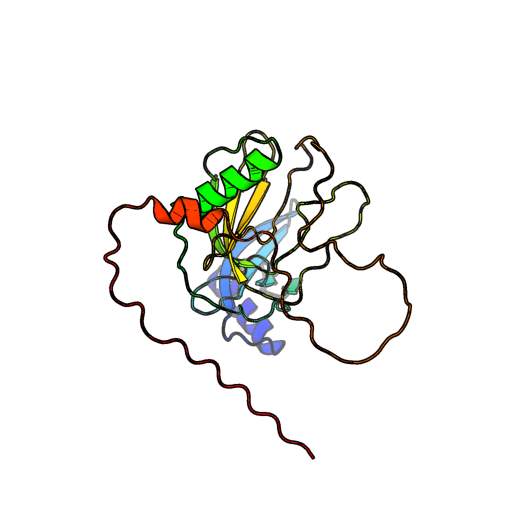 O 1
ATOM 1303 N N . ALA A 1 164 ? -9.556 -4.400 11.356 1.00 96.62 164 ALA A N 1
ATOM 1304 C CA . ALA A 1 164 ? -10.843 -4.538 10.679 1.00 96.62 164 ALA A CA 1
ATOM 1305 C C . ALA A 1 164 ? -11.797 -5.523 11.381 1.00 96.62 164 ALA A C 1
ATOM 1307 O O . ALA A 1 164 ? -13.008 -5.489 11.139 1.00 96.62 164 ALA A O 1
ATOM 1308 N N . GLU A 1 165 ? -11.288 -6.383 12.263 1.00 94.38 165 GLU A N 1
ATOM 1309 C CA . GLU A 1 165 ? -12.072 -7.377 12.987 1.00 94.38 165 GLU A CA 1
ATOM 1310 C C . GLU A 1 165 ? -12.592 -6.845 14.332 1.00 94.38 165 GLU A C 1
ATOM 1312 O O . GLU A 1 165 ? -13.719 -7.151 14.729 1.00 94.38 165 GLU A O 1
ATOM 1317 N N . ASN A 1 166 ? -11.786 -6.075 15.064 1.00 91.19 166 ASN A N 1
ATOM 1318 C CA . ASN A 1 166 ? -12.092 -5.738 16.463 1.00 91.19 166 ASN A CA 1
ATOM 1319 C C . ASN A 1 166 ? -11.974 -4.246 16.820 1.00 91.19 166 ASN A C 1
ATOM 1321 O O . ASN A 1 166 ? -12.424 -3.856 17.900 1.00 91.19 166 ASN A O 1
ATOM 1325 N N . GLY A 1 167 ? -11.432 -3.411 15.931 1.00 90.31 167 GLY A N 1
ATOM 1326 C CA . GLY A 1 167 ? -11.349 -1.963 16.129 1.00 90.31 167 GLY A CA 1
ATOM 1327 C C . GLY A 1 167 ? -10.195 -1.516 17.025 1.00 90.31 167 GLY A C 1
ATOM 1328 O O . GLY A 1 167 ? -10.164 -0.357 17.442 1.00 90.31 167 GLY A O 1
ATOM 1329 N N . ASN A 1 168 ? -9.261 -2.411 17.350 1.00 89.62 168 ASN A N 1
ATOM 1330 C CA . ASN A 1 168 ? -8.037 -2.058 18.060 1.00 89.62 168 ASN A CA 1
ATOM 1331 C C . ASN A 1 168 ? -7.108 -1.253 17.147 1.00 89.62 168 ASN A C 1
ATOM 1333 O O . ASN A 1 168 ? -7.013 -1.518 15.950 1.00 89.62 168 ASN A O 1
ATOM 1337 N N . VAL A 1 169 ? -6.380 -0.293 17.713 1.00 89.31 169 VAL A N 1
ATOM 1338 C CA . VAL A 1 169 ? -5.311 0.401 16.985 1.00 89.31 169 VAL A CA 1
ATOM 1339 C C . VAL A 1 169 ? -4.082 -0.505 16.940 1.00 89.31 169 VAL A C 1
ATOM 1341 O O . VAL A 1 169 ? -3.630 -0.986 17.978 1.00 89.31 169 VAL A O 1
ATOM 1344 N N . LEU A 1 170 ? -3.582 -0.766 15.733 1.00 87.31 170 LEU A N 1
ATOM 1345 C CA . LEU A 1 170 ? -2.504 -1.722 15.460 1.00 87.31 170 LEU A CA 1
ATOM 1346 C C . LEU A 1 170 ? -1.143 -1.072 15.220 1.00 87.31 170 LEU A C 1
ATOM 1348 O O . LEU A 1 170 ? -0.142 -1.779 15.224 1.00 87.31 170 LEU A O 1
ATOM 1352 N N . GLY A 1 171 ? -1.110 0.225 14.927 1.00 86.31 171 GLY A N 1
ATOM 1353 C CA . GLY A 1 171 ? 0.111 0.893 14.495 1.00 86.31 171 GLY A CA 1
ATOM 1354 C C . GLY A 1 171 ? -0.156 1.986 13.471 1.00 86.31 171 GLY A C 1
ATOM 1355 O O . GLY A 1 171 ? -1.284 2.495 13.371 1.00 86.31 171 GLY A O 1
ATOM 1356 N N . GLY A 1 172 ? 0.903 2.396 12.765 1.00 82.50 172 GLY A N 1
ATOM 1357 C CA . GLY A 1 172 ? 0.924 3.514 11.815 1.00 82.50 172 GLY A CA 1
ATOM 1358 C C . GLY A 1 172 ? 1.948 4.609 12.139 1.00 82.50 172 GLY A C 1
ATOM 1359 O O . GLY A 1 172 ? 2.964 4.357 12.777 1.00 82.50 172 GLY A O 1
ATOM 1360 N N . SER A 1 173 ? 1.732 5.833 11.649 1.00 78.81 173 SER A N 1
ATOM 1361 C CA . SER A 1 173 ? 2.768 6.872 11.672 1.00 78.81 173 SER A CA 1
ATOM 1362 C C . SER A 1 173 ? 2.299 8.226 12.176 1.00 78.81 173 SER A C 1
ATOM 1364 O O . SER A 1 173 ? 1.213 8.714 11.860 1.00 78.81 173 SER A O 1
ATOM 1366 N N . ARG A 1 174 ? 3.184 8.868 12.940 1.00 73.56 174 ARG A N 1
ATOM 1367 C CA . ARG A 1 174 ? 2.992 10.209 13.474 1.00 73.56 174 ARG A CA 1
ATOM 1368 C C . ARG A 1 174 ? 3.770 11.232 12.656 1.00 73.56 174 ARG A C 1
ATOM 1370 O O . ARG A 1 174 ? 4.956 11.041 12.382 1.00 73.56 174 ARG A O 1
ATOM 1377 N N . SER A 1 175 ? 3.150 12.369 12.351 1.00 70.25 175 SER A N 1
ATOM 1378 C CA . SER A 1 175 ? 3.896 13.498 11.798 1.00 70.25 175 SER A CA 1
ATOM 1379 C C . SER A 1 175 ? 4.975 14.005 12.765 1.00 70.25 175 SER A C 1
ATOM 1381 O O . SER A 1 175 ? 4.777 14.083 13.981 1.00 70.25 175 SER A O 1
ATOM 1383 N N . LYS A 1 176 ? 6.118 14.429 12.209 1.00 64.62 176 LYS A N 1
ATOM 1384 C CA . LYS A 1 176 ? 7.187 15.112 12.957 1.00 64.62 176 LYS A CA 1
ATOM 1385 C C . LYS A 1 176 ? 6.739 16.457 13.532 1.00 64.62 176 LYS A C 1
ATOM 1387 O O . LYS A 1 176 ? 7.295 16.894 14.533 1.00 64.62 176 LYS A O 1
ATOM 1392 N N . SER A 1 177 ? 5.758 17.113 12.911 1.00 62.69 177 SER A N 1
ATOM 1393 C CA . SER A 1 177 ? 5.248 18.419 13.347 1.00 62.69 177 SER A CA 1
ATOM 1394 C C . SER A 1 177 ? 4.234 18.316 14.491 1.00 62.69 177 SER A C 1
ATOM 1396 O O . SER A 1 177 ? 3.776 19.336 15.004 1.00 62.69 177 SER A O 1
ATOM 1398 N N . MET A 1 178 ? 3.863 17.098 14.887 1.00 66.94 178 MET A N 1
ATOM 1399 C CA . MET A 1 178 ? 2.927 16.846 15.972 1.00 66.94 178 MET A CA 1
ATOM 1400 C C . MET A 1 178 ? 3.642 16.975 17.330 1.00 66.94 178 MET A C 1
ATOM 1402 O O . MET A 1 178 ? 4.591 16.231 17.596 1.00 66.94 178 MET A O 1
ATOM 1406 N N . PRO A 1 179 ? 3.222 17.906 18.208 1.00 62.12 179 PRO A N 1
ATOM 1407 C CA . PRO A 1 179 ? 3.901 18.147 19.479 1.00 62.12 179 PRO A CA 1
ATOM 1408 C C . PRO A 1 179 ? 3.753 16.939 20.405 1.00 62.12 179 PRO A C 1
ATOM 1410 O O . PRO A 1 179 ? 2.635 16.477 20.603 1.00 62.12 179 PRO A O 1
ATOM 1413 N N . VAL A 1 180 ? 4.842 16.443 21.002 1.00 60.31 180 VAL A N 1
ATOM 1414 C CA . VAL A 1 180 ? 4.809 15.303 21.940 1.00 60.31 180 VAL A CA 1
ATOM 1415 C C . VAL A 1 180 ? 4.071 15.707 23.218 1.00 60.31 180 VAL A C 1
ATOM 1417 O O . VAL A 1 180 ? 4.575 16.521 23.992 1.00 60.31 180 VAL A O 1
ATOM 1420 N N . LYS A 1 181 ? 2.881 15.148 23.454 1.00 54.03 181 LYS A N 1
ATOM 1421 C CA . LYS A 1 181 ? 2.135 15.335 24.705 1.00 54.03 181 LYS A CA 1
ATOM 1422 C C . LYS A 1 181 ? 2.244 14.076 25.568 1.00 54.03 181 LYS A C 1
ATOM 1424 O O . LYS A 1 181 ? 1.438 13.170 25.435 1.00 54.03 181 LYS A O 1
ATOM 1429 N N . GLY A 1 182 ? 3.224 14.055 26.474 1.00 48.84 182 GLY A N 1
ATOM 1430 C CA . GLY A 1 182 ? 3.385 12.993 27.476 1.00 48.84 182 GLY A CA 1
ATOM 1431 C C . GLY A 1 182 ? 3.895 11.655 26.921 1.00 48.84 182 GLY A C 1
ATOM 1432 O O . GLY A 1 182 ? 3.749 11.344 25.745 1.00 48.84 182 GLY A O 1
ATOM 1433 N N . SER A 1 183 ? 4.545 10.874 27.784 1.00 43.09 183 SER A N 1
ATOM 1434 C CA . SER A 1 183 ? 4.968 9.501 27.502 1.00 43.09 183 SER A CA 1
ATOM 1435 C C . SER A 1 183 ? 3.780 8.565 27.710 1.00 43.09 183 SER A C 1
ATOM 1437 O O . SER A 1 183 ? 3.346 8.376 28.849 1.00 43.09 183 SER A O 1
ATOM 1439 N N . ILE A 1 184 ? 3.244 7.993 26.639 1.00 45.88 184 ILE A N 1
ATOM 1440 C CA . ILE A 1 184 ? 2.294 6.886 26.745 1.00 45.88 184 ILE A CA 1
ATOM 1441 C C . ILE A 1 184 ? 3.105 5.607 26.562 1.00 45.88 184 ILE A C 1
ATOM 1443 O O . ILE A 1 184 ? 3.946 5.526 25.676 1.00 45.88 184 ILE A O 1
ATOM 1447 N N . SER A 1 185 ? 2.927 4.663 27.482 1.00 39.66 185 SER A N 1
ATOM 1448 C CA . SER A 1 185 ? 3.549 3.344 27.428 1.00 39.66 185 SER A CA 1
ATOM 1449 C C . SER A 1 185 ? 2.757 2.438 26.492 1.00 39.66 185 SER A C 1
ATOM 1451 O O . SER A 1 185 ? 1.556 2.251 26.724 1.00 39.66 185 SER A O 1
ATOM 1453 N N . SER A 1 186 ? 3.439 1.835 25.521 1.00 38.00 186 SER A N 1
ATOM 1454 C CA . SER A 1 186 ? 2.823 0.917 24.564 1.00 38.00 186 SER A CA 1
ATOM 1455 C C . SER A 1 186 ? 2.118 -0.210 25.290 1.00 38.00 186 SER A C 1
ATOM 1457 O O . SER A 1 186 ? 2.675 -0.760 26.248 1.00 38.00 186 SER A O 1
ATOM 1459 N N . PRO A 1 187 ? 0.924 -0.628 24.833 1.00 41.06 187 PRO A N 1
ATOM 1460 C CA . PRO A 1 187 ? 0.328 -1.874 25.301 1.00 41.06 187 PRO A CA 1
ATOM 1461 C C . PRO A 1 187 ? 1.229 -3.093 25.012 1.00 41.06 187 PRO A C 1
ATOM 1463 O O . PRO A 1 187 ? 0.996 -4.161 25.576 1.00 41.06 187 PRO A O 1
ATOM 1466 N N . PHE A 1 188 ? 2.273 -2.926 24.191 1.00 37.53 188 PHE A N 1
ATOM 1467 C CA . PHE 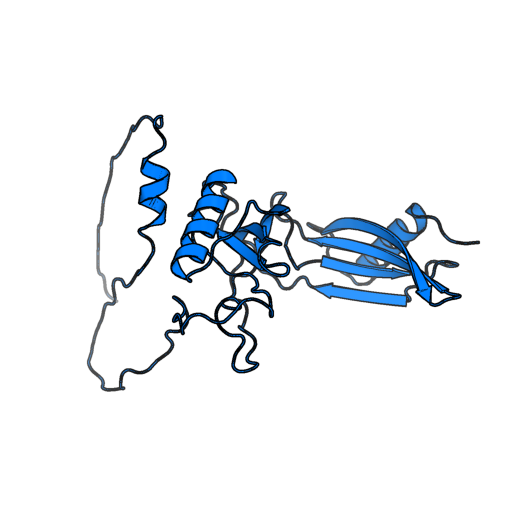A 1 188 ? 3.281 -3.925 23.848 1.00 37.53 188 PHE A CA 1
ATOM 1468 C C . PHE A 1 188 ? 4.677 -3.655 24.458 1.00 37.53 188 PHE A C 1
ATOM 1470 O O . PHE A 1 188 ? 5.473 -4.588 24.534 1.00 37.53 188 PHE A O 1
ATOM 1477 N N . ALA A 1 189 ? 4.977 -2.456 24.988 1.00 33.78 189 ALA A N 1
ATOM 1478 C CA . ALA A 1 189 ? 6.282 -2.120 25.601 1.00 33.78 189 ALA A CA 1
ATOM 1479 C C . ALA A 1 189 ? 6.431 -2.619 27.051 1.00 33.78 189 ALA A C 1
ATOM 1481 O O . ALA A 1 189 ? 6.895 -1.907 27.943 1.00 33.78 189 ALA A O 1
ATOM 1482 N N . SER A 1 190 ? 6.057 -3.870 27.303 1.00 34.00 190 SER A N 1
ATOM 1483 C CA . SER A 1 190 ? 6.318 -4.547 28.571 1.00 34.00 190 SER A CA 1
ATOM 1484 C C . SER A 1 190 ? 7.160 -5.799 28.331 1.00 34.00 190 SER A C 1
ATOM 1486 O O . SER A 1 190 ? 6.689 -6.927 28.491 1.00 34.00 190 SER A O 1
ATOM 1488 N N . THR A 1 191 ? 8.445 -5.609 28.044 1.00 32.97 191 THR A N 1
ATOM 1489 C CA . THR A 1 191 ? 9.463 -6.612 28.373 1.00 32.97 191 THR A CA 1
ATOM 1490 C C . THR A 1 191 ? 10.266 -6.154 29.584 1.00 32.97 191 THR A C 1
ATOM 1492 O O . THR A 1 191 ? 11.153 -5.317 29.487 1.00 32.97 191 THR A O 1
ATOM 1495 N N . ALA A 1 192 ? 9.933 -6.787 30.711 1.00 31.50 192 ALA A N 1
ATOM 1496 C CA . ALA A 1 192 ? 10.805 -7.098 31.839 1.00 31.50 192 ALA A CA 1
ATOM 1497 C C . ALA A 1 192 ? 11.398 -5.939 32.660 1.00 31.50 192 ALA A C 1
ATOM 1499 O O . ALA A 1 192 ? 12.474 -5.444 32.360 1.00 31.50 192 ALA A O 1
ATOM 1500 N N . GLN A 1 193 ? 10.804 -5.700 33.835 1.00 31.14 193 GLN A N 1
ATOM 1501 C CA . GLN A 1 193 ? 11.550 -5.740 35.102 1.00 31.14 193 GLN A CA 1
ATOM 1502 C C . GLN A 1 193 ? 10.640 -6.261 36.225 1.00 31.14 193 GLN A C 1
ATOM 1504 O O . GLN A 1 193 ? 9.924 -5.483 36.843 1.00 31.14 193 GLN A O 1
ATOM 1509 N N . VAL A 1 194 ? 10.669 -7.571 36.495 1.00 25.94 194 VAL A N 1
ATOM 1510 C CA . VAL A 1 194 ? 10.424 -8.124 37.840 1.00 25.94 194 VAL A CA 1
ATOM 1511 C C . VAL A 1 194 ? 11.348 -9.327 38.028 1.00 25.94 194 VAL A C 1
ATOM 1513 O O . VAL A 1 194 ? 11.509 -10.157 37.136 1.00 25.94 194 VAL A O 1
ATOM 1516 N N . GLU A 1 195 ? 11.994 -9.332 39.185 1.00 23.80 195 GLU A N 1
ATOM 1517 C CA . GLU A 1 195 ? 13.120 -10.142 39.629 1.00 23.80 195 GLU A CA 1
ATOM 1518 C C . GLU A 1 195 ? 12.960 -11.658 39.447 1.00 23.80 195 GLU A C 1
ATOM 1520 O O . GLU A 1 195 ? 11.922 -12.258 39.725 1.00 23.80 195 GLU A O 1
ATOM 1525 N N . CYS A 1 196 ? 14.068 -12.298 39.071 1.00 24.23 196 CYS A N 1
ATOM 1526 C CA . CYS A 1 196 ? 14.264 -13.726 39.249 1.00 24.23 196 CYS A CA 1
ATOM 1527 C C . CYS A 1 196 ? 14.293 -14.064 40.746 1.00 24.23 196 CYS A C 1
ATOM 1529 O O . CYS A 1 196 ? 15.312 -13.844 41.393 1.00 24.23 196 CYS A O 1
ATOM 1531 N N . MET A 1 197 ? 13.252 -14.716 41.263 1.00 21.75 197 MET A N 1
ATOM 1532 C CA . MET A 1 197 ? 13.429 -15.760 42.277 1.00 21.75 197 MET A CA 1
ATOM 1533 C C . MET A 1 197 ? 12.469 -16.934 42.032 1.00 21.75 197 MET A C 1
ATOM 1535 O O . MET A 1 197 ? 11.349 -16.742 41.558 1.00 21.75 197 MET A O 1
ATOM 1539 N N . PRO A 1 198 ? 12.924 -18.171 42.296 1.00 33.38 198 PRO A N 1
ATOM 1540 C CA . PRO A 1 198 ? 12.288 -19.387 41.806 1.00 33.38 198 PRO A CA 1
ATOM 1541 C C . PRO A 1 198 ? 11.231 -19.858 42.799 1.00 33.38 198 PRO A C 1
ATOM 1543 O O . PRO A 1 198 ? 11.573 -19.904 43.968 1.00 33.38 198 PRO A O 1
ATOM 1546 N N . GLN A 1 199 ? 10.032 -20.281 42.366 1.00 24.44 199 GLN A N 1
ATOM 1547 C CA . GLN A 1 199 ? 9.291 -21.423 42.945 1.00 24.44 199 GLN A CA 1
ATOM 1548 C C . GLN A 1 199 ? 8.195 -21.951 41.989 1.00 24.44 199 GLN A C 1
ATOM 1550 O O . GLN A 1 199 ? 7.242 -21.266 41.647 1.00 24.44 199 GLN A O 1
ATOM 1555 N N . VAL A 1 200 ? 8.392 -23.203 41.563 1.00 27.12 200 VAL A N 1
ATOM 1556 C CA . VAL A 1 200 ? 7.427 -24.320 41.482 1.00 27.12 200 VAL A CA 1
ATOM 1557 C C . VAL A 1 200 ? 5.989 -24.043 40.974 1.00 27.12 200 VAL A C 1
ATOM 1559 O O . VAL A 1 200 ? 5.108 -23.663 41.730 1.00 27.12 200 VAL A O 1
ATOM 1562 N N . GLY A 1 201 ? 5.728 -24.448 39.719 1.00 25.72 201 GLY A N 1
ATOM 1563 C CA . GLY A 1 201 ? 4.562 -25.280 39.355 1.00 25.72 201 GLY A CA 1
ATOM 1564 C C . GLY A 1 201 ? 3.195 -24.641 39.028 1.00 25.72 201 GLY A C 1
ATOM 1565 O O . GLY A 1 201 ? 2.289 -24.844 39.816 1.00 25.72 201 GLY A O 1
ATOM 1566 N N . ARG A 1 202 ? 3.031 -24.074 37.805 1.00 24.30 202 ARG A N 1
ATOM 1567 C CA . ARG A 1 202 ? 1.785 -23.784 37.003 1.00 24.30 202 ARG A CA 1
ATOM 1568 C C . ARG A 1 202 ? 0.597 -23.057 37.707 1.00 24.30 202 ARG A C 1
ATOM 1570 O O . ARG A 1 202 ? 0.481 -23.113 38.918 1.00 24.30 202 ARG A O 1
ATOM 1577 N N . PRO A 1 203 ? -0.400 -22.476 36.991 1.00 30.59 203 PRO A N 1
ATOM 1578 C CA . PRO A 1 203 ? -0.525 -22.087 35.574 1.00 30.59 203 PRO A CA 1
ATOM 1579 C C . PRO A 1 203 ? -0.835 -20.572 35.414 1.00 30.59 203 PRO A C 1
ATOM 1581 O O . PRO A 1 203 ? -1.621 -20.028 36.183 1.00 30.59 203 PRO A O 1
ATOM 1584 N N . LEU A 1 204 ? -0.319 -19.868 34.395 1.00 24.80 204 LEU A N 1
ATOM 1585 C CA . LEU A 1 204 ? -0.792 -18.497 34.126 1.00 24.80 204 LEU A CA 1
ATOM 1586 C C . LEU A 1 204 ? -1.944 -18.487 33.120 1.00 24.80 204 LEU A C 1
ATOM 1588 O O . LEU A 1 204 ? -1.761 -18.513 31.906 1.00 24.80 204 LEU A O 1
ATOM 1592 N N . ALA A 1 205 ? -3.149 -18.426 33.681 1.00 26.25 205 ALA A N 1
ATOM 1593 C CA . ALA A 1 205 ? -4.273 -17.762 33.054 1.00 26.25 205 ALA A CA 1
ATOM 1594 C C . ALA A 1 205 ? -4.047 -16.238 33.064 1.00 26.25 205 ALA A C 1
ATOM 1596 O O . ALA A 1 205 ? -3.603 -15.682 34.063 1.00 26.25 205 ALA A O 1
ATOM 1597 N N . ALA A 1 206 ? -4.428 -15.612 31.949 1.00 26.75 206 ALA A N 1
ATOM 1598 C CA . ALA A 1 206 ? -4.853 -14.222 31.778 1.00 26.75 206 ALA A CA 1
ATOM 1599 C C . ALA A 1 206 ? -3.941 -13.075 32.267 1.00 26.75 206 ALA A C 1
ATOM 1601 O O . ALA A 1 206 ? -3.834 -12.787 33.456 1.00 26.75 206 ALA A O 1
ATOM 1602 N N . LYS A 1 207 ? -3.515 -12.248 31.302 1.00 26.39 207 LYS A N 1
ATOM 1603 C CA . LYS A 1 207 ? -3.626 -10.789 31.440 1.00 26.39 207 LYS A CA 1
ATOM 1604 C C . LYS A 1 207 ? -3.878 -10.139 30.074 1.00 26.39 207 LYS A C 1
ATOM 1606 O O . LYS A 1 207 ? -2.958 -9.858 29.322 1.00 26.39 207 LYS A O 1
ATOM 1611 N N . ILE A 1 208 ? -5.159 -9.945 29.764 1.00 31.97 208 ILE A N 1
ATOM 1612 C CA . ILE A 1 208 ? -5.650 -9.015 28.742 1.00 31.97 208 ILE A CA 1
ATOM 1613 C C . ILE A 1 208 ? -5.954 -7.709 29.479 1.00 31.97 208 ILE A C 1
ATOM 1615 O O . ILE A 1 208 ? -6.791 -7.702 30.377 1.00 31.97 208 ILE A O 1
ATOM 1619 N N . VAL A 1 209 ? -5.276 -6.624 29.117 1.00 26.47 209 VAL A N 1
ATOM 1620 C CA . VAL A 1 209 ? -5.596 -5.231 29.482 1.00 26.47 209 VAL A CA 1
ATOM 1621 C C . VAL A 1 209 ? -5.091 -4.424 28.278 1.00 26.47 209 VAL A C 1
ATOM 1623 O O . VAL A 1 209 ? -3.915 -4.535 27.970 1.00 26.47 209 VAL A O 1
ATOM 1626 N N . LYS A 1 210 ? -5.863 -3.708 27.454 1.00 28.97 210 LYS A N 1
ATOM 1627 C CA . LYS A 1 210 ? -7.040 -2.852 27.651 1.00 28.97 210 LYS A CA 1
ATOM 1628 C C . LYS A 1 210 ? -7.872 -2.905 26.344 1.00 28.97 210 LYS A C 1
ATOM 1630 O O . LYS A 1 210 ? -7.637 -2.125 25.435 1.00 28.97 210 LYS A O 1
ATOM 1635 N N . GLY A 1 211 ? -8.788 -3.872 26.223 1.00 31.44 211 GLY A N 1
ATOM 1636 C CA . GLY A 1 211 ? -9.571 -4.145 24.997 1.00 31.44 211 GLY A CA 1
ATOM 1637 C C . GLY A 1 211 ? -11.087 -3.942 25.129 1.00 31.44 211 GLY A C 1
ATOM 1638 O O . GLY A 1 211 ? -11.843 -4.399 24.277 1.00 31.44 211 GLY A O 1
ATOM 1639 N N . ASP A 1 212 ? -11.555 -3.290 26.198 1.00 34.56 212 ASP A N 1
ATOM 1640 C CA . ASP A 1 212 ? -12.992 -3.221 26.521 1.00 34.56 212 ASP A CA 1
ATOM 1641 C C . ASP A 1 212 ? -13.687 -1.894 26.160 1.00 34.56 212 ASP A C 1
ATOM 1643 O O . ASP A 1 212 ? -14.889 -1.760 26.376 1.00 34.56 212 ASP A O 1
ATOM 1647 N N . LEU A 1 213 ? -12.995 -0.924 25.551 1.00 34.69 213 LEU A N 1
ATOM 1648 C CA . LEU A 1 213 ? -13.600 0.379 25.220 1.00 34.69 213 LEU A CA 1
ATOM 1649 C C . LEU A 1 213 ? -14.273 0.432 23.834 1.00 34.69 213 LEU A C 1
ATOM 1651 O O . LEU A 1 213 ? -15.338 1.036 23.713 1.00 34.69 213 LEU A O 1
ATOM 1655 N N . CYS A 1 214 ? -13.781 -0.288 22.817 1.00 32.28 214 CYS A N 1
ATOM 1656 C CA . CYS A 1 214 ? -14.432 -0.299 21.492 1.00 32.28 214 CYS A CA 1
ATOM 1657 C C . CYS A 1 214 ? -15.773 -1.062 21.477 1.00 32.28 214 CYS A C 1
ATOM 1659 O O . CYS A 1 214 ? -16.672 -0.734 20.701 1.00 32.28 214 CYS A O 1
ATOM 1661 N N . LYS A 1 215 ? -15.980 -2.021 22.393 1.00 35.94 215 LYS A N 1
ATOM 1662 C CA . LYS A 1 215 ? -17.267 -2.732 22.523 1.00 35.94 215 LYS A CA 1
ATOM 1663 C C . LYS A 1 215 ? -18.410 -1.834 23.002 1.00 35.94 215 LYS A C 1
ATOM 1665 O O . LYS A 1 215 ? -19.566 -2.125 22.697 1.00 35.94 215 LYS A O 1
ATOM 1670 N N . ALA A 1 216 ? -18.115 -0.741 23.709 1.00 31.89 216 ALA A N 1
ATOM 1671 C CA . ALA A 1 216 ? -19.143 0.181 24.185 1.00 31.89 216 ALA A CA 1
ATOM 1672 C C . ALA A 1 216 ? -19.743 1.019 23.041 1.00 31.89 216 ALA A C 1
ATOM 1674 O O . ALA A 1 216 ? -20.957 1.222 23.016 1.00 31.89 216 ALA A O 1
ATOM 1675 N N . VAL A 1 217 ? -18.934 1.418 22.054 1.00 31.22 217 VAL A N 1
ATOM 1676 C CA . VAL A 1 217 ? -19.386 2.235 20.911 1.00 31.22 217 VAL A CA 1
ATOM 1677 C C . VAL A 1 217 ? -20.199 1.402 19.914 1.00 31.22 217 VAL A C 1
ATOM 1679 O O . VAL A 1 217 ? -21.269 1.828 19.483 1.00 31.22 217 VAL A O 1
ATOM 1682 N N . VAL A 1 218 ? -19.787 0.158 19.643 1.00 32.00 218 VAL A N 1
ATOM 1683 C CA . VAL A 1 218 ? -20.543 -0.761 18.765 1.00 32.00 218 VAL A CA 1
ATOM 1684 C C . VAL A 1 218 ? -21.896 -1.164 19.380 1.00 32.00 218 VAL A C 1
ATOM 1686 O O . VAL A 1 218 ? -22.846 -1.465 18.660 1.00 32.00 218 VAL A O 1
ATOM 1689 N N . SER A 1 219 ? -22.043 -1.092 20.710 1.00 34.72 219 SER A N 1
ATOM 1690 C CA . SER A 1 219 ? -23.308 -1.401 21.397 1.00 34.72 219 SER A CA 1
ATOM 1691 C C . SER A 1 219 ? -24.400 -0.326 21.274 1.00 34.72 219 SER A C 1
ATOM 1693 O O . SER A 1 219 ? -25.543 -0.586 21.652 1.00 34.72 219 SER A O 1
ATOM 1695 N N . GLN A 1 220 ? -24.084 0.858 20.732 1.00 30.33 220 GLN A N 1
ATOM 1696 C CA . GLN A 1 220 ? -25.046 1.957 20.562 1.00 30.33 220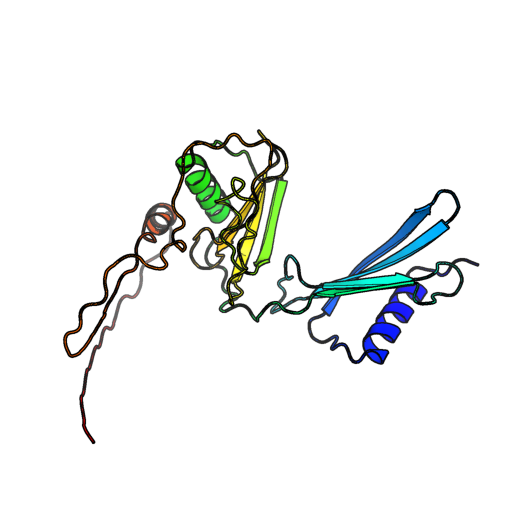 GLN A CA 1
ATOM 1697 C C . GLN A 1 220 ? -25.702 2.004 19.171 1.00 30.33 220 GLN A C 1
ATOM 1699 O O . GLN A 1 220 ? -26.553 2.858 18.923 1.00 30.33 220 GLN A O 1
ATOM 1704 N N . ILE A 1 221 ? -25.377 1.061 18.279 1.00 31.50 221 ILE A N 1
ATOM 1705 C CA . ILE A 1 221 ? -26.043 0.919 16.979 1.00 31.50 221 ILE A CA 1
ATOM 1706 C C . ILE A 1 221 ? -27.325 0.099 17.172 1.00 31.50 221 ILE A C 1
ATOM 1708 O O . ILE A 1 221 ? -27.326 -1.133 17.241 1.00 31.50 221 ILE A O 1
ATOM 1712 N N . SER A 1 222 ? -28.452 0.794 17.282 1.00 31.53 222 SER A N 1
ATOM 1713 C CA . SER A 1 222 ? -29.785 0.203 17.353 1.00 31.53 222 SER A CA 1
ATOM 1714 C C . SER A 1 222 ? -30.157 -0.456 16.018 1.00 31.53 222 SER A C 1
ATOM 1716 O O . SER A 1 222 ? -30.628 0.233 15.122 1.00 31.53 222 SER A O 1
ATOM 1718 N N . ASN A 1 223 ? -29.919 -1.774 15.879 1.00 34.56 223 ASN A N 1
ATOM 1719 C CA . ASN A 1 223 ? -30.748 -2.756 15.129 1.00 34.56 223 ASN A CA 1
ATOM 1720 C C . ASN A 1 223 ? -30.068 -4.123 14.851 1.00 34.56 223 ASN A C 1
ATOM 1722 O O . ASN A 1 223 ? -30.251 -4.704 13.782 1.00 34.56 223 ASN A O 1
ATOM 1726 N N . LEU A 1 224 ? -29.354 -4.720 15.810 1.00 28.58 224 LEU A N 1
ATOM 1727 C CA . LEU A 1 224 ? -28.968 -6.138 15.713 1.00 28.58 224 LEU A CA 1
ATOM 1728 C C . LEU A 1 224 ? -29.800 -6.980 16.684 1.00 28.58 224 LEU A C 1
ATOM 1730 O O . LEU A 1 224 ? -29.610 -6.950 17.900 1.00 28.58 224 LEU A O 1
ATOM 1734 N N . LYS A 1 225 ? -30.772 -7.718 16.133 1.00 30.89 225 LYS A N 1
ATOM 1735 C CA . LYS A 1 225 ? -31.564 -8.707 16.873 1.00 30.89 225 LYS A CA 1
ATOM 1736 C C . LYS A 1 225 ? -30.627 -9.773 17.454 1.00 30.89 225 LYS A C 1
ATOM 1738 O O . LYS A 1 225 ? -29.946 -10.476 16.716 1.00 30.89 225 LYS A O 1
ATOM 1743 N N . ARG A 1 226 ? -30.620 -9.887 18.786 1.00 32.91 226 ARG A N 1
ATOM 1744 C CA . ARG A 1 226 ? -30.001 -10.979 19.551 1.00 32.91 226 ARG A CA 1
ATOM 1745 C C . ARG A 1 226 ? -30.850 -12.250 19.451 1.00 32.91 226 ARG A C 1
ATOM 1747 O O . ARG A 1 226 ? -31.925 -12.287 20.036 1.00 32.91 226 ARG A O 1
ATOM 1754 N N . THR A 1 227 ? -30.306 -13.276 18.811 1.00 29.97 227 THR A N 1
ATOM 1755 C CA . THR A 1 227 ? -30.622 -14.715 18.951 1.00 29.97 227 THR A CA 1
ATOM 1756 C C . THR A 1 227 ? -29.383 -15.430 18.391 1.00 29.97 227 THR A C 1
ATOM 1758 O O . THR A 1 227 ? -29.018 -15.145 17.259 1.00 29.97 227 THR A O 1
ATOM 1761 N N . ASP A 1 228 ? -28.587 -16.248 19.078 1.00 27.59 228 ASP A N 1
ATOM 1762 C CA . ASP A 1 228 ? -28.767 -17.008 20.307 1.00 27.59 228 ASP A CA 1
ATOM 1763 C C . ASP A 1 228 ? -27.440 -17.117 21.071 1.00 27.59 228 ASP A C 1
ATOM 1765 O O . ASP A 1 228 ? -26.391 -17.434 20.511 1.00 27.59 228 ASP A O 1
ATOM 1769 N N . ALA A 1 229 ? -27.503 -16.911 22.385 1.00 30.19 229 ALA A N 1
ATOM 1770 C CA . ALA A 1 229 ? -26.486 -17.376 23.313 1.00 30.19 229 ALA A CA 1
ATOM 1771 C C . ALA A 1 229 ? -26.864 -18.792 23.762 1.00 30.19 229 ALA A C 1
ATOM 1773 O O . ALA A 1 229 ? -27.823 -18.947 24.512 1.00 30.19 229 ALA A O 1
ATOM 1774 N N . ALA A 1 230 ? -26.115 -19.816 23.345 1.00 28.73 230 ALA A N 1
ATOM 1775 C CA . ALA A 1 230 ? -26.137 -21.121 24.005 1.00 28.73 230 ALA A CA 1
ATOM 1776 C C . ALA A 1 230 ? -24.932 -21.992 23.608 1.00 28.73 230 ALA A C 1
ATOM 1778 O O . ALA A 1 230 ? -24.948 -22.628 22.558 1.00 28.73 230 ALA A O 1
ATOM 1779 N N . LYS A 1 231 ? -23.940 -22.079 24.508 1.00 24.14 231 LYS A N 1
ATOM 1780 C CA . LYS A 1 231 ? -23.410 -23.320 25.126 1.00 24.14 231 LYS A CA 1
ATOM 1781 C C . LYS A 1 231 ? -21.927 -23.183 25.484 1.00 24.14 231 LYS A C 1
ATOM 1783 O O . LYS A 1 231 ? -21.038 -23.431 24.679 1.00 24.14 231 LYS A O 1
ATOM 1788 N N . CYS A 1 232 ? -21.684 -22.857 26.752 1.00 23.36 232 CYS A N 1
ATOM 1789 C CA . CYS A 1 232 ? -20.464 -23.244 27.450 1.00 23.36 232 CYS A CA 1
ATOM 1790 C C . CYS A 1 232 ? -20.338 -24.775 27.482 1.00 23.36 232 CYS A C 1
ATOM 1792 O O . CYS A 1 232 ? -21.343 -25.457 27.669 1.00 23.36 232 CYS A O 1
ATOM 1794 N N . ASN A 1 233 ? -19.109 -25.293 27.410 1.00 21.98 233 ASN A N 1
ATOM 1795 C CA . ASN A 1 233 ? -18.685 -26.449 28.203 1.00 21.98 233 ASN A CA 1
ATOM 1796 C C . ASN A 1 233 ? -17.156 -26.460 28.329 1.00 21.98 233 ASN A C 1
ATOM 1798 O O . ASN A 1 233 ? -16.435 -26.783 27.389 1.00 21.98 233 ASN A O 1
ATOM 1802 N N . PHE A 1 234 ? -16.674 -26.112 29.522 1.00 24.16 234 PHE A N 1
ATOM 1803 C CA . PHE A 1 234 ? -15.345 -26.483 29.990 1.00 24.16 234 PHE A CA 1
ATOM 1804 C C . PHE A 1 234 ? -15.386 -27.951 30.428 1.00 24.16 234 PHE A C 1
ATOM 1806 O O . PHE A 1 234 ? -16.208 -28.322 31.265 1.00 24.16 234 PHE A O 1
ATOM 1813 N N . SER A 1 235 ? -14.462 -28.773 29.935 1.00 23.09 235 SER A N 1
ATOM 1814 C CA . SER A 1 235 ? -14.092 -30.020 30.606 1.00 23.09 235 SER A CA 1
ATOM 1815 C C . SER A 1 235 ? -12.575 -30.160 30.606 1.00 23.09 235 SER A C 1
ATOM 1817 O O . SER A 1 235 ? -11.970 -30.515 29.596 1.00 23.09 235 SER A O 1
ATOM 1819 N N . ALA A 1 236 ? -11.961 -29.876 31.751 1.00 25.41 236 ALA A N 1
ATOM 1820 C CA . ALA A 1 236 ? -10.602 -30.299 32.040 1.00 25.41 236 ALA A CA 1
ATOM 1821 C C . ALA A 1 236 ? -10.595 -31.812 32.316 1.00 25.41 236 ALA A C 1
ATOM 1823 O O . ALA A 1 236 ? -11.397 -32.302 33.113 1.00 25.41 236 ALA A O 1
ATOM 1824 N N . ARG A 1 237 ? -9.671 -32.553 31.696 1.00 23.75 237 ARG A N 1
ATOM 1825 C CA . ARG A 1 237 ? -9.246 -33.880 32.161 1.00 23.75 237 ARG A CA 1
ATOM 1826 C C . ARG A 1 237 ? -7.729 -33.994 32.053 1.00 23.75 237 ARG A C 1
ATOM 1828 O O . ARG A 1 237 ? -7.157 -33.821 30.985 1.00 23.75 237 ARG A O 1
ATOM 1835 N N . ILE A 1 238 ? -7.117 -34.273 33.199 1.00 26.08 238 ILE A N 1
ATOM 1836 C CA . ILE A 1 238 ? -5.719 -34.664 33.385 1.00 26.08 238 ILE A CA 1
ATOM 1837 C C . ILE A 1 238 ? -5.590 -36.171 33.110 1.00 26.08 238 ILE A C 1
ATOM 1839 O O . ILE A 1 238 ? -6.456 -36.930 33.545 1.00 26.08 238 ILE A O 1
ATOM 1843 N N . LYS A 1 239 ? -4.495 -36.585 32.459 1.00 24.08 239 LYS A N 1
ATOM 1844 C CA . LYS A 1 239 ? -3.737 -37.851 32.633 1.00 24.08 239 LYS A CA 1
ATOM 1845 C C . LYS A 1 239 ? -2.407 -37.664 31.875 1.00 24.08 239 LYS A C 1
ATOM 1847 O O . LYS A 1 239 ? -2.467 -37.244 30.727 1.00 24.08 239 LYS A O 1
ATOM 1852 N N . VAL A 1 240 ? -1.229 -37.623 32.509 1.00 27.33 240 VAL A N 1
ATOM 1853 C CA . VAL A 1 240 ? -0.446 -38.698 33.168 1.00 27.33 240 VAL A CA 1
ATOM 1854 C C . VAL A 1 240 ? -0.189 -39.854 32.200 1.00 27.33 240 VAL A C 1
ATOM 1856 O O . VAL A 1 240 ? -1.071 -40.694 32.038 1.00 27.33 240 VAL A O 1
ATOM 1859 N N . ASP A 1 241 ? 0.926 -39.785 31.464 1.00 36.22 241 ASP A N 1
ATOM 1860 C CA . ASP A 1 241 ? 2.192 -40.476 31.777 1.00 36.22 241 ASP A CA 1
ATOM 1861 C C . ASP A 1 241 ? 3.385 -39.627 31.292 1.00 36.22 241 ASP A C 1
ATOM 1863 O O . ASP A 1 241 ? 3.195 -38.874 30.305 1.00 36.22 241 ASP A O 1
#

Foldseek 3Di:
DFDDQVRLQVLVVVVCVVVVNDCVQKAFDDWDWDDPDPPAIKIWTKIFGHDPNATAPPFIKIFIAGRHPRDTPDIDGDHPADDAPDPDFPQDQVLLVVLVQVVQVVQVDGFDAFPDWDWHKYQFWPQVADPDPPDDTDGDNHIATWTWTWTPPPHHTWIWTAGRNQRDTRHTDDGPPDDRDDHDQDPPNDDDDDDDDDDDDDDDDDDDPDRPPSVVVVVPPPDDDDDDDDDDDDDDDDDDD

Secondary structure (DSSP, 8-state):
-PPPHHHHHHHHHHHHHHTT---TTEEEEEEEEEEEETTEEEEEEEEEEEETTEEEEEEEEEEEE-TTT--EEEEEEE--PPPBS-----S-HHHHHHHHHHHHHHTT----S-SEEEEEEE----TTS-SSS---PPPPS-BEEEEEEEE-SSSS-EEEEEETTT--EEEEE--TTS---S-PPPSS-----S---------------S--SHHHHHTT-S-------------------

Radius of gyration: 23.5 Å; chains: 1; bounding box: 49×60×73 Å

Sequence (241 aa):
MAIDKNTANKKAIGYLQAAGIPLDNIELYDSRSAQYSQDSYQWYVRFRRVYDGYPYYFSGILVILNPEDASLIGFGCNLSALKPLSTDVKVDKAAAVECARTYMAEMGYDISVPTFAELLIVQPDDYWEYIGTGDIAEPQDIAQLAWVLRFNAPWDVTEVWVDAENGNVLGGSRSKSMPVKGSISSPFASTAQVECMPQVGRPLAAKIVKGDLCKAVVSQISNLKRTDAAKCNFSARIKVD

pLDDT: mean 72.12, std 26.8, range [21.75, 97.81]